Protein AF-A0A5C3NB41-F1 (afdb_monomer_lite)

Structure (mmCIF, N/CA/C/O backbone):
data_AF-A0A5C3NB41-F1
#
_entry.id   AF-A0A5C3NB41-F1
#
loop_
_atom_site.group_PDB
_atom_site.id
_atom_site.type_symbol
_atom_site.label_atom_id
_atom_site.label_alt_id
_atom_site.label_comp_id
_atom_site.label_asym_id
_atom_site.label_entity_id
_atom_site.label_seq_id
_atom_site.pdbx_PDB_ins_code
_atom_site.Cartn_x
_atom_site.Cartn_y
_atom_site.Cartn_z
_atom_site.occupancy
_atom_site.B_iso_or_equiv
_atom_site.auth_seq_id
_atom_site.auth_comp_id
_atom_site.auth_asym_id
_atom_site.auth_atom_id
_atom_site.pdbx_PDB_model_num
ATOM 1 N N . MET A 1 1 ? -0.444 21.142 30.765 1.00 51.03 1 MET A N 1
ATOM 2 C CA . MET A 1 1 ? -1.518 20.151 30.511 1.00 51.03 1 MET A CA 1
ATOM 3 C C . MET A 1 1 ? -2.792 20.768 29.891 1.00 51.03 1 MET A C 1
ATOM 5 O O . MET A 1 1 ? -3.887 20.434 30.310 1.00 51.03 1 MET A O 1
ATOM 9 N N . ARG A 1 2 ? -2.695 21.686 28.906 1.00 48.47 2 ARG A N 1
ATOM 10 C CA . ARG A 1 2 ? -3.861 22.301 28.211 1.00 48.47 2 ARG A CA 1
ATOM 11 C C . ARG A 1 2 ? -3.514 22.799 26.789 1.00 48.47 2 ARG A C 1
ATOM 13 O O . ARG A 1 2 ? -3.859 23.917 26.420 1.00 48.47 2 ARG A O 1
ATOM 20 N N . ARG A 1 3 ? -2.760 22.017 26.001 1.00 46.62 3 ARG A N 1
ATOM 21 C CA . ARG A 1 3 ? -2.400 22.380 24.606 1.00 46.62 3 ARG A CA 1
ATOM 22 C C . ARG A 1 3 ? -2.641 21.295 23.540 1.00 46.62 3 ARG A C 1
ATOM 24 O O . ARG A 1 3 ? -2.624 21.648 22.371 1.00 46.62 3 ARG A O 1
ATOM 31 N N . SER A 1 4 ? -2.980 20.052 23.901 1.00 40.50 4 SER A N 1
ATOM 32 C CA . SER A 1 4 ? -3.261 18.984 22.912 1.00 40.50 4 SER A CA 1
ATOM 33 C C . SER A 1 4 ? -4.705 18.919 22.404 1.00 40.50 4 SER A C 1
ATOM 35 O O . SER A 1 4 ? -4.961 18.324 21.368 1.00 40.50 4 SER A O 1
ATOM 37 N N . MET A 1 5 ? -5.665 19.566 23.069 1.00 45.56 5 MET A N 1
ATOM 38 C CA . MET A 1 5 ? -7.095 19.412 22.746 1.00 45.56 5 MET A CA 1
ATOM 39 C C . MET A 1 5 ? -7.604 20.361 21.642 1.00 45.56 5 MET A C 1
ATOM 41 O O . MET A 1 5 ? -8.808 20.500 21.455 1.00 45.56 5 MET A O 1
ATOM 45 N N . ARG A 1 6 ? -6.713 21.093 20.956 1.00 45.81 6 ARG A N 1
ATOM 46 C CA . ARG A 1 6 ? -7.093 22.175 20.024 1.00 45.81 6 ARG A CA 1
ATOM 47 C C . ARG A 1 6 ? -6.946 21.807 18.541 1.00 45.81 6 ARG A C 1
ATOM 49 O O . ARG A 1 6 ? -7.280 22.625 17.692 1.00 45.81 6 ARG A O 1
ATOM 56 N N . ILE A 1 7 ? -6.488 20.592 18.231 1.00 47.53 7 ILE A N 1
ATOM 57 C CA . ILE A 1 7 ? -6.273 20.139 16.845 1.00 47.53 7 ILE A CA 1
ATOM 58 C C . ILE A 1 7 ? -7.554 19.529 16.244 1.00 47.53 7 ILE A C 1
ATOM 60 O O . ILE A 1 7 ? -7.817 19.706 15.061 1.00 47.53 7 ILE A O 1
ATOM 64 N N . TYR A 1 8 ? -8.436 18.942 17.057 1.00 47.59 8 TYR A N 1
ATOM 65 C CA . TYR A 1 8 ? -9.657 18.297 16.551 1.00 47.59 8 TYR A CA 1
ATOM 66 C C . TYR A 1 8 ? -10.827 19.252 16.245 1.00 47.59 8 TYR A C 1
ATOM 68 O O . TYR A 1 8 ? -11.771 18.860 15.571 1.00 47.59 8 TYR A O 1
ATOM 76 N N . HIS A 1 9 ? -10.773 20.518 16.675 1.00 45.34 9 HIS A N 1
ATOM 77 C CA . HIS A 1 9 ? -11.896 21.460 16.520 1.00 45.34 9 HIS A CA 1
ATOM 78 C C . HIS A 1 9 ? -11.792 22.415 15.311 1.00 45.34 9 HIS A C 1
ATOM 80 O O . HIS A 1 9 ? -12.680 23.244 15.125 1.00 45.34 9 HIS A O 1
ATOM 86 N N . ARG A 1 10 ? -10.736 22.328 14.483 1.00 42.62 10 ARG A N 1
ATOM 87 C CA . ARG A 1 10 ? -10.478 23.263 13.360 1.00 42.62 10 ARG A CA 1
ATOM 88 C C . ARG A 1 10 ? -10.533 22.620 11.962 1.00 42.62 10 ARG A C 1
ATOM 90 O O . ARG A 1 10 ? -10.119 23.238 10.995 1.00 42.62 10 ARG A O 1
ATOM 97 N N . VAL A 1 11 ? -11.077 21.412 11.821 1.00 45.84 11 VAL A N 1
ATOM 98 C CA . VAL A 1 11 ? -11.254 20.772 10.494 1.00 45.84 11 VAL A CA 1
ATOM 99 C C . VAL A 1 11 ? -12.735 20.710 10.066 1.00 45.84 11 VAL A C 1
ATOM 101 O O . VAL A 1 11 ? -13.057 20.238 8.985 1.00 45.84 11 VAL A O 1
ATOM 104 N N . GLY A 1 12 ? -13.668 21.223 10.881 1.00 41.78 12 GLY A N 1
ATOM 105 C CA . GLY A 1 12 ? -15.096 20.904 10.734 1.00 41.78 12 GLY A CA 1
ATOM 106 C C . GLY A 1 12 ? -16.064 21.962 10.183 1.00 41.78 12 GLY A C 1
ATOM 107 O O . GLY A 1 12 ? -17.228 21.608 10.030 1.00 41.78 12 GLY A O 1
ATOM 108 N N . VAL A 1 13 ? -15.695 23.232 9.935 1.00 48.91 13 VAL A N 1
ATOM 109 C CA . VAL A 1 13 ? -16.731 24.294 9.753 1.00 48.91 13 VAL A CA 1
ATOM 110 C C . VAL A 1 13 ? -16.454 25.339 8.652 1.00 48.91 13 VAL A C 1
ATOM 112 O O . VAL A 1 13 ? -17.060 26.399 8.658 1.00 48.91 13 VAL A O 1
ATOM 115 N N . GLU A 1 14 ? -15.613 25.070 7.650 1.00 45.94 14 GLU A N 1
ATOM 116 C CA . GLU A 1 14 ? -15.418 26.014 6.522 1.00 45.94 14 GLU A CA 1
ATOM 117 C C . GLU A 1 14 ? -15.469 25.328 5.149 1.00 45.94 14 GLU A C 1
ATOM 119 O O . GLU A 1 14 ? -14.537 25.423 4.357 1.00 45.94 14 GLU A O 1
ATOM 124 N N . ASN A 1 15 ? -16.554 24.609 4.828 1.00 46.88 15 ASN A N 1
ATOM 125 C CA . ASN A 1 15 ? -16.753 24.187 3.431 1.00 46.88 15 ASN A CA 1
ATOM 126 C C . ASN A 1 15 ? -18.213 24.058 2.963 1.00 46.88 15 ASN A C 1
ATOM 128 O O . ASN A 1 15 ? -18.519 23.249 2.090 1.00 46.88 15 ASN A O 1
ATOM 132 N N . VAL A 1 16 ? -19.137 24.843 3.531 1.00 52.78 16 VAL A N 1
ATOM 133 C CA . VAL A 1 16 ? -20.568 24.788 3.152 1.00 52.78 16 VAL A CA 1
ATOM 134 C C . VAL A 1 16 ? -21.006 25.967 2.262 1.00 52.78 16 VAL A C 1
ATOM 136 O O . VAL A 1 16 ? -22.123 25.971 1.754 1.00 52.78 16 VAL A O 1
ATOM 139 N N . GLU A 1 17 ? -20.130 26.932 1.961 1.00 48.31 17 GLU A N 1
ATOM 140 C CA . GLU A 1 17 ? -20.516 28.133 1.190 1.00 48.31 17 GLU A CA 1
ATOM 141 C C . GLU A 1 17 ? -19.988 28.182 -0.259 1.00 48.31 17 GLU A C 1
ATOM 143 O O . GLU A 1 17 ? -20.432 29.013 -1.049 1.00 48.31 17 GLU A O 1
ATOM 148 N N . GLY A 1 18 ? -19.119 27.250 -0.672 1.00 43.03 18 GLY A N 1
ATOM 149 C CA . GLY A 1 18 ? -18.517 27.245 -2.018 1.00 43.03 18 GLY A CA 1
ATOM 150 C C . GLY A 1 18 ? -19.331 26.560 -3.128 1.00 43.03 18 GLY A C 1
ATOM 151 O O . GLY A 1 18 ? -19.053 26.753 -4.310 1.00 43.03 18 GLY A O 1
ATOM 152 N N . THR A 1 19 ? -20.351 25.765 -2.795 1.00 50.09 19 THR A N 1
ATOM 153 C CA . THR A 1 19 ? -21.036 24.874 -3.757 1.00 50.09 19 THR A CA 1
ATOM 154 C C . THR A 1 19 ? -22.337 25.427 -4.348 1.00 50.09 19 THR A C 1
ATOM 156 O O . THR A 1 19 ? -22.915 24.800 -5.230 1.00 50.09 19 THR A O 1
ATOM 159 N N . ARG A 1 20 ? -22.786 26.632 -3.963 1.00 47.53 20 ARG A N 1
ATOM 160 C CA . ARG A 1 20 ? -23.989 27.266 -4.556 1.00 47.53 20 ARG A CA 1
ATOM 161 C C . ARG A 1 20 ? -23.759 27.977 -5.891 1.00 47.53 20 ARG A C 1
ATOM 163 O O . ARG A 1 20 ? -24.725 28.458 -6.479 1.00 47.53 20 ARG A O 1
ATOM 170 N N . ARG A 1 21 ? -22.517 28.071 -6.375 1.00 44.28 21 ARG A N 1
ATOM 171 C CA . ARG A 1 21 ? -22.199 28.879 -7.565 1.00 44.28 21 ARG A CA 1
ATOM 172 C C . ARG A 1 21 ? -22.136 28.104 -8.885 1.00 44.28 21 ARG A C 1
ATOM 174 O O . ARG A 1 21 ? -22.135 28.738 -9.926 1.00 44.28 21 ARG A O 1
ATOM 181 N N . TRP A 1 22 ? -22.167 26.772 -8.850 1.00 44.50 22 TRP A N 1
ATOM 182 C CA . TRP A 1 22 ? -22.020 25.925 -10.046 1.00 44.50 22 TRP A CA 1
ATOM 183 C C . TRP A 1 22 ? -23.326 25.281 -10.539 1.00 44.50 22 TRP A C 1
ATOM 185 O O . TRP A 1 22 ? -23.318 24.565 -11.531 1.00 44.50 22 TRP A O 1
ATOM 195 N N . LEU A 1 23 ? -24.454 25.522 -9.859 1.00 46.25 23 LEU A N 1
ATOM 196 C CA . LEU A 1 23 ? -25.749 24.888 -10.157 1.00 46.25 23 LEU A CA 1
ATOM 197 C C . LEU A 1 23 ? -26.757 25.843 -10.827 1.00 46.25 23 LEU A C 1
ATOM 199 O O . LEU A 1 23 ? -27.963 25.637 -10.714 1.00 46.25 23 LEU A O 1
ATOM 203 N N . LYS A 1 24 ? -26.287 26.924 -11.464 1.00 50.00 24 LYS A N 1
ATOM 204 C CA . LYS A 1 24 ? -27.150 27.886 -12.177 1.00 50.00 24 LYS A CA 1
ATOM 205 C C . LYS A 1 24 ? -26.954 27.933 -13.694 1.00 50.00 24 LYS A C 1
ATOM 207 O O . LYS A 1 24 ? -27.798 28.524 -14.351 1.00 50.00 24 LYS A O 1
ATOM 212 N N . ASP A 1 25 ? -25.951 27.243 -14.234 1.00 46.84 25 ASP A N 1
ATOM 213 C CA . ASP A 1 25 ? -25.618 27.298 -15.668 1.00 46.84 25 ASP A CA 1
ATOM 214 C C . ASP A 1 25 ? -25.973 25.999 -16.419 1.00 46.84 25 ASP A C 1
ATOM 216 O O . ASP A 1 25 ? -25.350 25.650 -17.418 1.00 46.84 25 ASP A O 1
ATOM 220 N N . ALA A 1 26 ? -26.961 25.241 -15.933 1.00 47.41 26 ALA A N 1
ATOM 221 C CA . ALA A 1 26 ? -27.501 24.102 -16.673 1.00 47.41 26 ALA A CA 1
ATOM 222 C C . ALA A 1 26 ? -28.659 24.572 -17.565 1.00 47.41 26 ALA A C 1
ATOM 224 O O . ALA A 1 26 ? -29.798 24.689 -17.107 1.00 47.41 26 ALA A O 1
ATOM 225 N N . ASP A 1 27 ? -28.348 24.845 -18.832 1.00 52.38 27 ASP A N 1
ATOM 226 C CA . ASP A 1 27 ? -29.335 25.126 -19.874 1.00 52.38 27 ASP A CA 1
ATOM 227 C C . ASP A 1 27 ? -30.256 23.910 -20.131 1.00 52.38 27 ASP A C 1
ATOM 229 O O . ASP A 1 27 ? -29.802 22.759 -20.095 1.00 52.38 27 ASP A O 1
ATOM 233 N N . PRO A 1 28 ? -31.558 24.128 -20.401 1.00 55.00 28 PRO A N 1
ATOM 234 C CA . PRO A 1 28 ? -32.529 23.058 -20.585 1.00 55.00 28 PRO A CA 1
ATOM 235 C C . PRO A 1 28 ? -32.468 22.410 -21.978 1.00 55.00 28 PRO A C 1
ATOM 237 O O . PRO A 1 28 ? -32.338 23.053 -23.017 1.00 55.00 28 PRO A O 1
ATOM 240 N N . VAL A 1 29 ? -32.629 21.089 -21.958 1.00 50.31 29 VAL A N 1
ATOM 241 C CA . VAL A 1 29 ? -32.669 20.158 -23.089 1.00 50.31 29 VAL A CA 1
ATOM 242 C C . VAL A 1 29 ? -33.820 20.493 -24.050 1.00 50.31 29 VAL A C 1
ATOM 244 O O . VAL A 1 29 ? -34.988 20.368 -23.685 1.00 50.31 29 VAL A O 1
ATOM 247 N N . HIS A 1 30 ? -33.502 20.832 -25.304 1.00 43.78 30 HIS A N 1
ATOM 248 C CA . HIS A 1 30 ? -34.471 20.817 -26.402 1.00 43.78 30 HIS A CA 1
ATOM 249 C C . HIS A 1 30 ? -34.557 19.419 -27.022 1.00 43.78 30 HIS A C 1
ATOM 251 O O . HIS A 1 30 ? -33.612 18.900 -27.613 1.00 43.78 30 HIS A O 1
ATOM 257 N N . SER A 1 31 ? -35.737 18.825 -26.881 1.00 52.06 31 SER A N 1
ATOM 258 C CA . SER A 1 31 ? -36.197 17.614 -27.547 1.00 52.06 31 SER A CA 1
ATOM 259 C C . SER A 1 31 ? -36.366 17.841 -29.052 1.00 52.06 31 SER A C 1
ATOM 261 O O . SER A 1 31 ? -37.261 18.586 -29.453 1.00 52.06 31 SER A O 1
ATOM 263 N N . HIS A 1 32 ? -35.594 17.147 -29.890 1.00 49.53 32 HIS A N 1
ATOM 264 C CA . HIS A 1 32 ? -35.933 16.986 -31.304 1.00 49.53 32 HIS A CA 1
ATOM 265 C C . HIS A 1 32 ? -35.894 15.514 -31.727 1.00 49.53 32 HIS A C 1
ATOM 267 O O . HIS A 1 32 ? -34.872 14.836 -31.686 1.00 49.53 32 HIS A O 1
ATOM 273 N N . ALA A 1 33 ? -37.106 15.076 -32.067 1.00 40.25 33 ALA A N 1
ATOM 274 C CA . ALA A 1 33 ? -37.564 13.909 -32.799 1.00 40.25 33 ALA A CA 1
ATOM 275 C C . ALA A 1 33 ? -36.527 13.083 -33.579 1.00 40.25 33 ALA A C 1
ATOM 277 O O . ALA A 1 33 ? -35.766 13.579 -34.408 1.00 40.25 33 ALA A O 1
ATOM 278 N N . ALA A 1 34 ? -36.647 11.769 -33.391 1.00 43.50 34 ALA A N 1
ATOM 279 C CA . ALA A 1 34 ? -36.129 10.738 -34.269 1.00 43.50 34 ALA A CA 1
ATOM 280 C C . ALA A 1 34 ? -36.578 10.961 -35.723 1.00 43.50 34 ALA A C 1
ATOM 282 O O . ALA A 1 34 ? -37.767 11.090 -36.004 1.00 43.50 34 ALA A O 1
ATOM 283 N N . THR A 1 35 ? -35.628 10.938 -36.655 1.00 48.41 35 THR A N 1
ATOM 284 C CA . THR A 1 35 ? -35.898 10.652 -38.066 1.00 48.41 35 THR A CA 1
ATOM 285 C C . THR A 1 35 ? -34.896 9.600 -38.517 1.00 48.41 35 THR A C 1
ATOM 287 O O . THR A 1 35 ? -33.693 9.838 -38.585 1.00 48.41 35 THR A O 1
ATOM 290 N N . SER A 1 36 ? -35.410 8.400 -38.762 1.00 48.78 36 SER A N 1
ATOM 291 C CA . SER A 1 36 ? -34.702 7.279 -39.363 1.00 48.78 36 SER A CA 1
ATOM 292 C C . SER A 1 36 ? -34.384 7.595 -40.824 1.00 48.78 36 SER A C 1
ATOM 294 O O . SER A 1 36 ? -35.298 7.693 -41.641 1.00 48.78 36 SER A O 1
ATOM 296 N N . VAL A 1 37 ? -33.101 7.711 -41.162 1.00 48.09 37 VAL A N 1
ATOM 297 C CA . VAL A 1 37 ? -32.635 7.735 -42.552 1.00 48.09 37 VAL A CA 1
ATOM 298 C C . VAL A 1 37 ? -31.617 6.617 -42.729 1.00 48.09 37 VAL A C 1
ATOM 300 O O . VAL A 1 37 ? -30.473 6.701 -42.294 1.00 48.09 37 VAL A O 1
ATOM 303 N N . THR A 1 38 ? -32.071 5.538 -43.353 1.00 52.16 38 THR A N 1
ATOM 304 C CA . THR A 1 38 ? -31.236 4.508 -43.973 1.00 52.16 38 THR A CA 1
ATOM 305 C C . THR A 1 38 ? -30.621 5.044 -45.265 1.00 52.16 38 THR A C 1
ATOM 307 O O . THR A 1 38 ? -31.369 5.584 -46.082 1.00 52.16 38 THR A O 1
ATOM 310 N N . PRO A 1 39 ? -29.337 4.778 -45.549 1.00 49.66 39 PRO A N 1
ATOM 311 C CA . PRO A 1 39 ? -28.859 4.738 -46.919 1.00 49.66 39 PRO A CA 1
ATOM 312 C C . PRO A 1 39 ? -28.505 3.300 -47.322 1.00 49.66 39 PRO A C 1
ATOM 314 O O . PRO A 1 39 ? -27.605 2.670 -46.769 1.00 49.66 39 PRO A O 1
ATOM 317 N N . GLN A 1 40 ? -29.232 2.800 -48.321 1.00 49.28 40 GLN A N 1
ATOM 318 C CA . GLN A 1 40 ? -28.794 1.732 -49.217 1.00 49.28 40 GLN A CA 1
ATOM 319 C C . GLN A 1 40 ? -27.893 2.346 -50.292 1.00 49.28 40 GLN A C 1
ATOM 321 O O . GLN A 1 40 ? -28.337 3.282 -50.939 1.00 49.28 40 GLN A O 1
ATOM 326 N N . PHE A 1 41 ? -26.701 1.794 -50.523 1.00 40.47 41 PHE A N 1
ATOM 327 C CA . PHE A 1 41 ? -25.954 1.831 -51.797 1.00 40.47 41 PHE A CA 1
ATOM 328 C C . PHE A 1 41 ? -24.923 0.686 -51.704 1.00 40.47 41 PHE A C 1
ATOM 330 O O . PHE A 1 41 ? -24.037 0.724 -50.859 1.00 40.47 41 PHE A O 1
ATOM 337 N N . ALA A 1 42 ? -25.129 -0.495 -52.290 1.00 41.28 42 ALA A N 1
ATOM 338 C CA . ALA A 1 42 ? -25.116 -0.835 -53.715 1.00 41.28 42 ALA A CA 1
ATOM 339 C C . ALA A 1 42 ? -23.791 -0.482 -54.420 1.00 41.28 42 ALA A C 1
ATOM 341 O O . ALA A 1 42 ? -23.592 0.646 -54.846 1.00 41.28 42 ALA A O 1
ATOM 342 N N . GLY A 1 43 ? -22.940 -1.506 -54.567 1.00 41.38 43 GLY A N 1
ATOM 343 C CA . GLY A 1 43 ? -22.149 -1.792 -55.769 1.00 41.38 43 GLY A CA 1
ATOM 344 C C . GLY A 1 43 ? -21.011 -0.842 -56.151 1.00 41.38 43 GLY A C 1
ATOM 345 O O . GLY A 1 43 ? -21.236 0.252 -56.644 1.00 41.38 43 GLY A O 1
ATOM 346 N N . THR A 1 44 ? -19.777 -1.342 -56.124 1.00 51.31 44 THR A N 1
ATOM 347 C CA . THR A 1 44 ? -19.036 -1.826 -57.313 1.00 51.31 44 THR A CA 1
ATOM 348 C C . THR A 1 44 ? -17.544 -1.881 -56.988 1.00 51.31 44 THR A C 1
ATOM 350 O O . THR A 1 44 ? -16.966 -0.961 -56.416 1.00 51.31 44 THR A O 1
ATOM 353 N N . GLY A 1 45 ? -16.922 -3.017 -57.306 1.00 49.66 45 GLY A N 1
ATOM 354 C CA . GLY A 1 45 ? -15.486 -3.198 -57.175 1.00 49.66 45 GLY A CA 1
ATOM 355 C C . GLY A 1 45 ? -14.734 -2.355 -58.197 1.00 49.66 45 GLY A C 1
ATOM 356 O O . GLY A 1 45 ? -15.041 -2.388 -59.387 1.00 49.66 45 GLY A O 1
ATOM 357 N N . HIS A 1 46 ? -13.701 -1.661 -57.738 1.00 50.31 46 HIS A N 1
ATOM 358 C CA . HIS A 1 46 ? -12.619 -1.224 -58.602 1.00 50.31 46 HIS A CA 1
ATOM 359 C C . HIS A 1 46 ? -11.314 -1.245 -57.806 1.00 50.31 46 HIS A C 1
ATOM 361 O O . HIS A 1 46 ? -11.107 -0.467 -56.877 1.00 50.31 46 HIS A O 1
ATOM 367 N N . LEU A 1 47 ? -10.474 -2.222 -58.139 1.00 55.25 47 LEU A N 1
ATOM 368 C CA . LEU A 1 47 ? -9.131 -2.410 -57.610 1.00 55.25 47 LEU A CA 1
ATOM 369 C C . LEU A 1 47 ? -8.209 -1.363 -58.268 1.00 55.25 47 LEU A C 1
ATOM 371 O O . LEU A 1 47 ? -8.167 -1.324 -59.499 1.00 55.25 47 LEU A O 1
ATOM 375 N N . PRO A 1 48 ? -7.462 -0.529 -57.527 1.00 61.34 48 PRO A N 1
ATOM 376 C CA . PRO A 1 48 ? -6.476 0.346 -58.149 1.00 61.34 48 PRO A CA 1
ATOM 377 C C . PRO A 1 48 ? -5.233 -0.451 -58.609 1.00 61.34 48 PRO A C 1
ATOM 379 O O . PRO A 1 48 ? -4.786 -1.357 -57.899 1.00 61.34 48 PRO A O 1
ATOM 382 N N . PRO A 1 49 ? -4.665 -0.136 -59.790 1.00 57.75 49 PRO A N 1
ATOM 383 C CA . PRO A 1 49 ? -3.553 -0.873 -60.385 1.00 57.75 49 PRO A CA 1
ATOM 384 C C . PRO A 1 49 ? -2.199 -0.612 -59.706 1.00 57.75 49 PRO A C 1
ATOM 386 O O . PRO A 1 49 ? -1.902 0.479 -59.220 1.00 57.75 49 PRO A O 1
ATOM 389 N N . ALA A 1 50 ? -1.354 -1.644 -59.742 1.00 48.47 50 ALA A N 1
ATOM 390 C CA . ALA A 1 50 ? 0.021 -1.648 -59.266 1.00 48.47 50 ALA A CA 1
ATOM 391 C C . ALA A 1 50 ? 0.913 -0.673 -60.057 1.00 48.47 50 ALA A C 1
ATOM 393 O O . ALA A 1 50 ? 1.068 -0.791 -61.274 1.00 48.47 50 ALA A O 1
ATOM 394 N N . MET A 1 51 ? 1.559 0.261 -59.354 1.00 40.44 51 MET A N 1
ATOM 395 C CA . MET A 1 51 ? 2.568 1.147 -59.933 1.00 40.44 51 MET A CA 1
ATOM 396 C C . MET A 1 51 ? 3.942 0.457 -59.981 1.00 40.44 51 MET A C 1
ATOM 398 O O . MET A 1 51 ? 4.638 0.326 -58.981 1.00 40.44 51 MET A O 1
ATOM 402 N N . SER A 1 52 ? 4.285 -0.008 -61.184 1.00 44.75 52 SER A N 1
ATOM 403 C CA . SER A 1 52 ? 5.568 0.157 -61.888 1.00 44.75 52 SER A CA 1
ATOM 404 C C . SER A 1 52 ? 6.851 0.353 -61.054 1.00 44.75 52 SER A C 1
ATOM 406 O O . SER A 1 52 ? 7.182 1.461 -60.630 1.00 44.75 52 SER A O 1
ATOM 408 N N . LEU A 1 53 ? 7.662 -0.710 -60.993 1.00 46.91 53 LEU A N 1
ATOM 409 C CA . LEU A 1 53 ? 9.094 -0.683 -60.676 1.00 46.91 53 LEU A CA 1
ATOM 410 C C . LEU A 1 53 ? 9.879 0.152 -61.703 1.00 46.91 53 LEU A C 1
ATOM 412 O O . LEU A 1 53 ? 10.018 -0.238 -62.864 1.00 46.91 53 LEU A O 1
ATOM 416 N N . GLY A 1 54 ? 10.457 1.266 -61.251 1.00 38.75 54 GLY A N 1
ATOM 417 C CA . GLY A 1 54 ? 11.469 2.010 -61.996 1.00 38.75 54 GLY A CA 1
ATOM 418 C C . GLY A 1 54 ? 12.779 1.224 -62.069 1.00 38.75 54 GLY A C 1
ATOM 419 O O . GLY A 1 54 ? 13.478 1.065 -61.070 1.00 38.75 54 GLY A O 1
ATOM 420 N N . ARG A 1 55 ? 13.111 0.728 -63.266 1.00 46.12 55 ARG A N 1
ATOM 421 C CA . ARG A 1 55 ? 14.428 0.178 -63.605 1.00 46.12 55 ARG A CA 1
ATOM 422 C C . ARG A 1 55 ? 15.407 1.340 -63.761 1.00 46.12 55 ARG A C 1
ATOM 424 O O . ARG A 1 55 ? 15.404 2.015 -64.784 1.00 46.12 55 ARG A O 1
ATOM 431 N N . GLY A 1 56 ? 16.231 1.571 -62.745 1.00 38.84 56 GLY A N 1
ATOM 432 C CA . GLY A 1 56 ? 17.416 2.416 -62.865 1.00 38.84 56 GLY A CA 1
ATOM 433 C C . GLY A 1 56 ? 18.506 1.659 -63.617 1.00 38.84 56 GLY A C 1
ATOM 434 O O . GLY A 1 56 ? 19.009 0.646 -63.137 1.00 38.84 56 GLY A O 1
ATOM 435 N N . THR A 1 57 ? 18.833 2.129 -64.814 1.00 47.06 57 THR A N 1
ATOM 436 C CA . THR A 1 57 ? 19.960 1.680 -65.633 1.00 47.06 57 THR A CA 1
ATOM 437 C C . THR A 1 57 ? 21.281 2.009 -64.942 1.00 47.06 57 THR A C 1
ATOM 439 O O . THR A 1 57 ? 21.516 3.149 -64.549 1.00 47.06 57 THR A O 1
ATOM 442 N N . PHE A 1 58 ? 22.138 1.001 -64.791 1.00 35.22 58 PHE A N 1
ATOM 443 C CA . PHE A 1 58 ? 23.480 1.133 -64.233 1.00 35.22 58 PHE A CA 1
ATOM 444 C C . PHE A 1 58 ? 24.423 1.597 -65.350 1.00 35.22 58 PHE A C 1
ATOM 446 O O . PHE A 1 58 ? 24.750 0.828 -66.253 1.00 35.22 58 PHE A O 1
ATOM 453 N N . GLU A 1 59 ? 24.808 2.870 -65.327 1.00 37.56 59 GLU A N 1
ATOM 454 C CA . GLU A 1 59 ? 25.775 3.422 -66.271 1.00 37.56 59 GLU A CA 1
ATOM 455 C C . GLU A 1 59 ? 27.196 3.118 -65.776 1.00 37.56 59 GLU A C 1
ATOM 457 O O . GLU A 1 59 ? 27.613 3.513 -64.686 1.00 37.56 59 GLU A O 1
ATOM 462 N N . VAL A 1 60 ? 27.930 2.348 -66.577 1.00 40.72 60 VAL A N 1
ATOM 463 C CA . VAL A 1 60 ? 29.323 1.971 -66.338 1.00 40.72 60 VAL A CA 1
ATOM 464 C C . VAL A 1 60 ? 30.201 3.165 -66.700 1.00 40.72 60 VAL A C 1
ATOM 466 O O . VAL A 1 60 ? 30.519 3.375 -67.870 1.00 40.72 60 VAL A O 1
ATOM 469 N N . PHE A 1 61 ? 30.605 3.954 -65.700 1.00 34.59 61 PHE A N 1
ATOM 470 C CA . PHE A 1 61 ? 31.576 5.025 -65.909 1.00 34.59 61 PHE A CA 1
ATOM 471 C C . PHE A 1 61 ? 33.008 4.507 -65.746 1.00 34.59 61 PHE A C 1
ATOM 473 O O . PHE A 1 61 ? 33.424 3.970 -64.718 1.00 34.59 61 PHE A O 1
ATOM 480 N N . ARG A 1 62 ? 33.730 4.660 -66.849 1.00 39.66 62 ARG A N 1
ATOM 481 C CA . ARG A 1 62 ? 35.085 4.225 -67.162 1.00 39.66 62 ARG A CA 1
ATOM 482 C C . ARG A 1 62 ? 36.121 4.795 -66.184 1.00 39.66 62 ARG A C 1
ATOM 484 O O . ARG A 1 62 ? 36.122 5.984 -65.879 1.00 39.66 62 ARG A O 1
ATOM 491 N N . MET A 1 63 ? 37.029 3.921 -65.746 1.00 38.94 63 MET A N 1
ATOM 492 C CA . MET A 1 63 ? 38.214 4.244 -64.950 1.00 38.94 63 MET A CA 1
ATOM 493 C C . MET A 1 63 ? 39.081 5.302 -65.642 1.00 38.94 63 MET A C 1
ATOM 495 O O . MET A 1 63 ? 39.572 5.077 -66.748 1.00 38.94 63 MET A O 1
ATOM 499 N N . SER A 1 64 ? 39.342 6.394 -64.924 1.00 38.66 64 SER A N 1
ATOM 500 C CA . SER A 1 64 ? 40.448 7.313 -65.188 1.00 38.66 64 SER A CA 1
ATOM 501 C C . SER A 1 64 ? 41.305 7.381 -63.931 1.00 38.66 64 SER A C 1
ATOM 503 O O . SER A 1 64 ? 40.923 7.947 -62.909 1.00 38.66 64 SER A O 1
ATOM 505 N N . SER A 1 65 ? 42.459 6.733 -64.008 1.00 47.34 65 SER A N 1
ATOM 506 C CA . SER A 1 65 ? 43.528 6.740 -63.019 1.00 47.34 65 SER A CA 1
ATOM 507 C C . SER A 1 65 ? 44.079 8.152 -62.819 1.00 47.34 65 SER A C 1
ATOM 509 O O . SER A 1 65 ? 44.728 8.690 -63.716 1.00 47.34 65 SER A O 1
ATOM 511 N N . VAL A 1 66 ? 43.894 8.721 -61.627 1.00 49.00 66 VAL A N 1
ATOM 512 C CA . VAL A 1 66 ? 44.669 9.880 -61.167 1.00 49.00 66 VAL A CA 1
ATOM 513 C C . VAL A 1 66 ? 45.208 9.589 -59.770 1.00 49.00 66 VAL A C 1
ATOM 515 O O . VAL A 1 66 ? 44.513 9.679 -58.765 1.00 49.00 66 VAL A O 1
ATOM 518 N N . LEU A 1 67 ? 46.466 9.156 -59.783 1.00 50.62 67 LEU A N 1
ATOM 519 C CA . LEU A 1 67 ? 47.537 9.428 -58.827 1.00 50.62 67 LEU A CA 1
ATOM 520 C C . LEU A 1 67 ? 47.127 9.801 -57.390 1.00 50.62 67 LEU A C 1
ATOM 522 O O . LEU A 1 67 ? 46.746 10.930 -57.084 1.00 50.62 67 LEU A O 1
ATOM 526 N N . SER A 1 68 ? 47.351 8.821 -56.510 1.00 49.84 68 SER A N 1
ATOM 527 C CA . SER A 1 68 ? 47.835 8.937 -55.132 1.00 49.84 68 SER A CA 1
ATOM 528 C C . SER A 1 68 ? 48.056 10.354 -54.602 1.00 49.84 68 SER A C 1
ATOM 530 O O . SER A 1 68 ? 49.050 11.013 -54.908 1.00 49.84 68 SER A O 1
ATOM 532 N N . ARG A 1 69 ? 47.206 10.746 -53.651 1.00 49.09 69 ARG A N 1
ATOM 533 C CA . ARG A 1 69 ? 47.561 11.700 -52.596 1.00 49.09 69 ARG A CA 1
ATOM 534 C C . ARG A 1 69 ? 47.425 10.964 -51.263 1.00 49.09 69 ARG A C 1
ATOM 536 O O . ARG A 1 69 ? 46.345 10.438 -50.996 1.00 49.09 69 ARG A O 1
ATOM 543 N N . PRO A 1 70 ? 48.469 10.890 -50.421 1.00 47.19 70 PRO A N 1
ATOM 544 C CA . PRO A 1 70 ? 48.322 10.320 -49.093 1.00 47.19 70 PRO A CA 1
ATOM 545 C C . PRO A 1 70 ? 47.416 11.236 -48.266 1.00 47.19 70 PRO A C 1
ATOM 547 O O . PRO A 1 70 ? 47.796 12.342 -47.875 1.00 47.19 70 PRO A O 1
ATOM 550 N N . CYS A 1 71 ? 46.195 10.772 -48.010 1.00 40.56 71 CYS A N 1
ATOM 551 C CA . CYS A 1 71 ? 45.327 11.331 -46.989 1.00 40.56 71 CYS A CA 1
ATOM 552 C C . CYS A 1 71 ? 46.074 11.211 -45.660 1.00 40.56 71 CYS A C 1
ATOM 554 O O . CYS A 1 71 ? 46.317 10.105 -45.177 1.00 40.56 71 CYS A O 1
ATOM 556 N N . LYS A 1 72 ? 46.483 12.342 -45.080 1.00 51.47 72 LYS A N 1
ATOM 557 C CA . LYS A 1 72 ? 47.019 12.368 -43.719 1.00 51.47 72 LYS A CA 1
ATOM 558 C C . LYS A 1 72 ? 45.991 11.691 -42.812 1.00 51.47 72 LYS A C 1
ATOM 560 O O . LYS A 1 72 ? 44.861 12.170 -42.719 1.00 51.47 72 LYS A O 1
ATOM 565 N N . LEU A 1 73 ? 46.380 10.585 -42.173 1.00 48.50 73 LEU A N 1
ATOM 566 C CA . LEU A 1 73 ? 45.623 9.971 -41.088 1.00 48.50 73 LEU A CA 1
ATOM 567 C C . LEU A 1 73 ? 45.456 11.030 -39.993 1.00 48.50 73 LEU A C 1
ATOM 569 O O . LEU A 1 73 ? 46.340 11.249 -39.163 1.00 48.50 73 LEU A O 1
ATOM 573 N N . GLY A 1 74 ? 44.314 11.712 -40.003 1.00 44.50 74 GLY A N 1
ATOM 574 C CA . GLY A 1 74 ? 43.805 12.345 -38.804 1.00 44.50 74 GLY A CA 1
ATOM 575 C C . GLY A 1 74 ? 43.666 11.245 -37.762 1.00 44.50 74 GLY A C 1
ATOM 576 O O . GLY A 1 74 ? 43.122 10.180 -38.054 1.00 44.50 74 GLY A O 1
ATOM 577 N N . LYS A 1 75 ? 44.206 11.473 -36.564 1.00 47.50 75 LYS A N 1
ATOM 578 C CA . LYS A 1 75 ? 43.995 10.587 -35.422 1.00 47.50 75 LYS A CA 1
ATOM 579 C C . LYS A 1 75 ? 42.487 10.510 -35.195 1.00 47.50 75 LYS A C 1
ATOM 581 O O . LYS A 1 75 ? 41.906 11.411 -34.593 1.00 47.50 75 LYS A O 1
ATOM 586 N N . VAL A 1 76 ? 41.845 9.461 -35.703 1.00 49.50 76 VAL A N 1
ATOM 587 C CA . VAL A 1 76 ? 40.502 9.089 -35.278 1.00 49.50 76 VAL A CA 1
ATOM 588 C C . VAL A 1 76 ? 40.691 8.658 -33.836 1.00 49.50 76 VAL A C 1
ATOM 590 O O . VAL A 1 76 ? 41.120 7.541 -33.561 1.00 49.50 76 VAL A O 1
ATOM 593 N N . SER A 1 77 ? 40.484 9.605 -32.918 1.00 50.12 77 SER A N 1
ATOM 594 C CA . SER A 1 77 ? 40.326 9.309 -31.503 1.00 50.12 77 SER A CA 1
ATOM 595 C C . SER A 1 77 ? 39.334 8.162 -31.435 1.00 50.12 77 SER A C 1
ATOM 597 O O . SER A 1 77 ? 38.195 8.307 -31.889 1.00 50.12 77 SER A O 1
ATOM 599 N N . ALA A 1 78 ? 39.812 6.999 -30.991 1.00 52.62 78 ALA A N 1
ATOM 600 C CA . ALA A 1 78 ? 38.983 5.839 -30.763 1.00 52.62 78 ALA A CA 1
ATOM 601 C C . ALA A 1 78 ? 37.856 6.317 -29.855 1.00 52.62 78 ALA A C 1
ATOM 603 O O . ALA A 1 78 ? 38.069 6.586 -28.674 1.00 52.62 78 ALA A O 1
ATOM 604 N N . ARG A 1 79 ? 36.670 6.530 -30.435 1.00 48.47 79 ARG A N 1
ATOM 605 C CA . ARG A 1 79 ? 35.496 6.919 -29.674 1.00 48.47 79 ARG A CA 1
ATOM 606 C C . ARG A 1 79 ? 35.243 5.726 -28.781 1.00 48.47 79 ARG A C 1
ATOM 608 O O . ARG A 1 79 ? 34.764 4.703 -29.265 1.00 48.47 79 ARG A O 1
ATOM 615 N N . GLN A 1 80 ? 35.688 5.852 -27.531 1.00 59.88 80 GLN A N 1
ATOM 616 C CA . GLN A 1 80 ? 35.555 4.865 -26.480 1.00 59.88 80 GLN A CA 1
ATOM 617 C C . GLN A 1 80 ? 34.150 4.297 -26.626 1.00 59.88 80 GLN A C 1
ATOM 619 O O . GLN A 1 80 ? 33.167 5.005 -26.381 1.00 59.88 80 GLN A O 1
ATOM 624 N N . ARG A 1 81 ? 34.038 3.054 -27.107 1.00 48.72 81 ARG A N 1
ATOM 625 C CA . ARG A 1 81 ? 32.802 2.304 -26.949 1.00 48.72 81 ARG A CA 1
ATOM 626 C C . ARG A 1 81 ? 32.649 2.245 -25.443 1.00 48.72 81 ARG A C 1
ATOM 628 O O . ARG A 1 81 ? 33.341 1.475 -24.787 1.00 48.72 81 ARG A O 1
ATOM 635 N N . ARG A 1 82 ? 31.842 3.149 -24.880 1.00 51.91 82 ARG A N 1
ATOM 636 C CA . ARG A 1 82 ? 31.352 2.997 -23.522 1.00 51.91 82 ARG A CA 1
ATOM 637 C C . ARG A 1 82 ? 30.656 1.657 -23.567 1.00 51.91 82 ARG A C 1
ATOM 639 O O . ARG A 1 82 ? 29.601 1.530 -24.184 1.00 51.91 82 ARG A O 1
ATOM 646 N N . SER A 1 83 ? 31.327 0.648 -23.033 1.00 49.50 83 SER A N 1
ATOM 647 C CA . SER A 1 83 ? 30.739 -0.639 -22.760 1.00 49.50 83 SER A CA 1
ATOM 648 C C . SER A 1 83 ? 29.520 -0.316 -21.917 1.00 49.50 83 SER A C 1
ATOM 650 O O . SER A 1 83 ? 29.647 0.018 -20.740 1.00 49.50 83 SER A O 1
ATOM 652 N N . PHE A 1 84 ? 28.337 -0.331 -22.526 1.00 53.94 84 PHE A N 1
ATOM 653 C CA . PHE A 1 84 ? 27.109 -0.475 -21.776 1.00 53.94 84 PHE A CA 1
ATOM 654 C C . PHE A 1 84 ? 27.177 -1.896 -21.235 1.00 53.94 84 PHE A C 1
ATOM 656 O O . PHE A 1 84 ? 26.628 -2.831 -21.809 1.00 53.94 84 PHE A O 1
ATOM 663 N N . ALA A 1 85 ? 27.954 -2.077 -20.168 1.00 57.41 85 ALA A N 1
ATOM 664 C CA . ALA A 1 85 ? 27.788 -3.204 -19.291 1.00 57.41 85 ALA A CA 1
ATOM 665 C C . ALA A 1 85 ? 26.373 -3.024 -18.761 1.00 57.41 85 ALA A C 1
ATOM 667 O O . ALA A 1 85 ? 26.158 -2.261 -17.820 1.00 57.41 85 ALA A O 1
ATOM 668 N N . LEU A 1 86 ? 25.401 -3.644 -19.437 1.00 55.41 86 LEU A N 1
ATOM 669 C CA . LEU A 1 86 ? 24.091 -3.899 -18.875 1.00 55.41 86 LEU A CA 1
ATOM 670 C C . LEU A 1 86 ? 24.397 -4.612 -17.566 1.00 55.41 86 LEU A C 1
ATOM 672 O O . LEU A 1 86 ? 24.696 -5.804 -17.563 1.00 55.41 86 LEU A O 1
ATOM 676 N N . HIS A 1 87 ? 24.428 -3.856 -16.471 1.00 55.03 87 HIS A N 1
ATOM 677 C CA . HIS A 1 87 ? 24.478 -4.399 -15.131 1.00 55.03 87 HIS A CA 1
ATOM 678 C C . HIS A 1 87 ? 23.120 -5.068 -14.942 1.00 55.03 87 HIS A C 1
ATOM 680 O O . HIS A 1 87 ? 22.211 -4.520 -14.327 1.00 55.03 87 HIS A O 1
ATOM 686 N N . ARG A 1 88 ? 22.961 -6.248 -15.549 1.00 58.88 88 ARG A N 1
ATOM 687 C CA . ARG A 1 88 ? 21.951 -7.227 -15.192 1.00 58.88 88 ARG A CA 1
ATOM 688 C C . ARG A 1 88 ? 22.386 -7.735 -13.830 1.00 58.88 88 ARG A C 1
ATOM 690 O O . ARG A 1 88 ? 22.999 -8.791 -13.734 1.00 58.88 88 ARG A O 1
ATOM 697 N N . ARG A 1 89 ? 22.171 -6.921 -12.793 1.00 59.59 89 ARG A N 1
ATOM 698 C CA . ARG A 1 89 ? 22.249 -7.403 -11.422 1.00 59.59 89 ARG A CA 1
ATOM 699 C C . ARG A 1 89 ? 21.195 -8.506 -11.350 1.00 59.59 89 ARG A C 1
ATOM 701 O O . ARG A 1 89 ? 20.028 -8.210 -11.623 1.00 59.59 89 ARG A O 1
ATOM 708 N N . PRO A 1 90 ? 21.586 -9.765 -11.105 1.00 60.28 90 PRO A N 1
ATOM 709 C CA . PRO A 1 90 ? 20.613 -10.816 -10.879 1.00 60.28 90 PRO A CA 1
ATOM 710 C C . PRO A 1 90 ? 19.666 -10.350 -9.765 1.00 60.28 90 PRO A C 1
ATOM 712 O O . PRO A 1 90 ? 20.137 -9.694 -8.830 1.00 60.28 90 PRO A O 1
ATOM 715 N N . PRO A 1 91 ? 18.352 -10.602 -9.871 1.00 64.00 91 PRO A N 1
ATOM 716 C CA . PRO A 1 91 ? 17.428 -10.239 -8.808 1.00 64.00 91 PRO A CA 1
ATOM 717 C C . PRO A 1 91 ? 17.913 -10.873 -7.501 1.00 64.00 91 PRO A C 1
ATOM 719 O O . PRO A 1 91 ? 18.131 -12.083 -7.448 1.00 64.00 91 PRO A O 1
ATOM 722 N N . GLU A 1 92 ? 18.127 -10.044 -6.477 1.00 67.31 92 GLU A N 1
ATOM 723 C CA . GLU A 1 92 ? 18.573 -10.505 -5.160 1.00 67.31 92 GLU A CA 1
ATOM 724 C C . GLU A 1 92 ? 17.597 -11.571 -4.627 1.00 67.31 92 GLU A C 1
ATOM 726 O O . GLU A 1 92 ? 16.373 -11.396 -4.756 1.00 67.31 92 GLU A O 1
ATOM 731 N N . PRO A 1 93 ? 18.106 -12.674 -4.047 1.00 68.50 93 PRO A N 1
ATOM 732 C CA . PRO A 1 93 ? 17.258 -13.704 -3.472 1.00 68.50 93 PRO A CA 1
ATOM 733 C C . PRO A 1 93 ? 16.441 -13.105 -2.324 1.00 68.50 93 PRO A C 1
ATOM 735 O O . PRO A 1 93 ? 16.962 -12.429 -1.438 1.00 68.50 93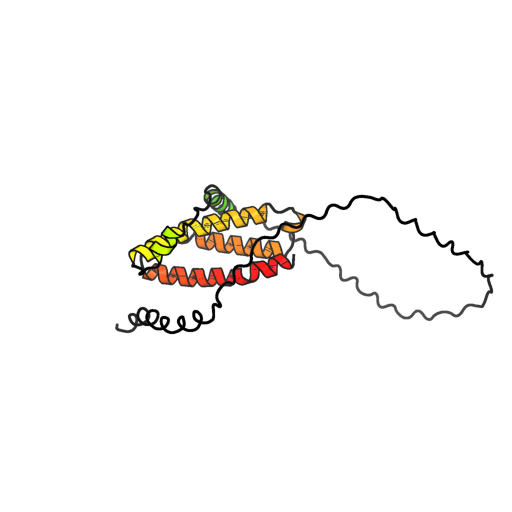 PRO A O 1
ATOM 738 N N . VAL A 1 94 ? 15.128 -13.331 -2.358 1.00 73.44 94 VAL A N 1
ATOM 739 C CA . VAL A 1 94 ? 14.215 -12.853 -1.315 1.00 73.44 94 VAL A CA 1
ATOM 740 C C . VAL A 1 94 ? 14.498 -13.576 0.008 1.00 73.44 94 VAL A C 1
ATOM 742 O O . VAL A 1 94 ? 14.669 -14.795 -0.003 1.00 73.44 94 VAL A O 1
ATOM 745 N N . PRO A 1 95 ? 14.531 -12.866 1.152 1.00 77.31 95 PRO A N 1
ATOM 746 C CA . PRO A 1 95 ? 14.687 -13.507 2.453 1.00 77.31 95 PRO A CA 1
ATOM 747 C C . PRO A 1 95 ? 13.501 -14.446 2.726 1.00 77.31 95 PRO A C 1
ATOM 749 O O . PRO A 1 95 ? 12.351 -14.079 2.480 1.00 77.31 95 PRO A O 1
ATOM 752 N N . SER A 1 96 ? 13.771 -15.640 3.259 1.00 76.50 96 SER A N 1
ATOM 753 C CA . SER A 1 96 ? 12.771 -16.706 3.455 1.00 76.50 96 SER A CA 1
ATOM 754 C C . SER A 1 96 ? 11.586 -16.289 4.336 1.00 76.50 96 SER A C 1
ATOM 756 O O . SER A 1 96 ? 10.442 -16.589 4.021 1.00 76.50 96 SER A O 1
ATOM 758 N N . GLY A 1 97 ? 11.809 -15.498 5.390 1.00 86.06 97 GLY A N 1
ATOM 759 C CA . GLY A 1 97 ? 10.703 -15.023 6.236 1.00 86.06 97 GLY A CA 1
ATOM 760 C C . GLY A 1 97 ? 9.691 -14.131 5.496 1.00 86.06 97 GLY A C 1
ATOM 761 O O . GLY A 1 97 ? 8.510 -14.106 5.834 1.00 86.06 97 GLY A O 1
ATOM 762 N N . LEU A 1 98 ? 10.126 -13.416 4.452 1.00 90.75 98 LEU A N 1
ATOM 763 C CA . LEU A 1 98 ? 9.246 -12.569 3.645 1.00 90.75 98 LEU A CA 1
ATOM 764 C C . LEU A 1 98 ? 8.362 -13.403 2.712 1.00 90.75 98 LEU A C 1
ATOM 766 O O . LEU A 1 98 ? 7.209 -13.036 2.482 1.00 90.75 98 LEU A O 1
ATOM 770 N N . THR A 1 99 ? 8.884 -14.506 2.167 1.00 91.44 99 THR A N 1
ATOM 771 C CA . THR A 1 99 ? 8.122 -15.362 1.248 1.00 91.44 99 THR A CA 1
ATOM 772 C C . THR A 1 99 ? 6.935 -16.010 1.946 1.00 91.44 99 THR A C 1
ATOM 774 O O . THR A 1 99 ? 5.836 -15.985 1.393 1.00 91.44 99 THR A O 1
ATOM 777 N N . ASP A 1 100 ? 7.118 -16.460 3.187 1.00 92.69 100 ASP A N 1
ATOM 778 C CA . ASP A 1 100 ? 6.060 -17.090 3.983 1.00 92.69 100 ASP A CA 1
ATOM 779 C C . ASP A 1 100 ? 4.931 -16.096 4.302 1.00 92.69 100 ASP A C 1
ATOM 781 O O . ASP A 1 100 ? 3.741 -16.401 4.170 1.00 92.69 100 ASP A O 1
ATOM 785 N N . LEU A 1 101 ? 5.292 -14.856 4.659 1.00 93.69 101 LEU A N 1
ATOM 786 C CA . LEU A 1 101 ? 4.327 -13.778 4.883 1.00 93.69 101 LEU A CA 1
ATOM 787 C C . LEU A 1 101 ? 3.579 -13.415 3.595 1.00 93.69 101 LEU A C 1
ATOM 789 O O . LEU A 1 101 ? 2.352 -13.284 3.607 1.00 93.69 101 LEU A O 1
ATOM 793 N N . LEU A 1 102 ? 4.288 -13.275 2.472 1.00 95.00 102 LEU A N 1
ATOM 794 C CA . LEU A 1 102 ? 3.666 -12.991 1.178 1.00 95.00 102 LEU A CA 1
ATOM 795 C C . LEU A 1 102 ? 2.679 -14.087 0.785 1.00 95.00 102 LEU A C 1
ATOM 797 O O . LEU A 1 102 ? 1.579 -13.785 0.321 1.00 95.00 102 LEU A O 1
ATOM 801 N N . GLU A 1 103 ? 3.042 -15.352 0.984 1.00 93.19 103 GLU A N 1
ATOM 802 C CA . GLU A 1 103 ? 2.161 -16.474 0.703 1.00 93.19 103 GLU A CA 1
ATOM 803 C C . GLU A 1 103 ? 0.900 -16.416 1.569 1.00 93.19 103 GLU A C 1
ATOM 805 O O . GLU A 1 103 ? -0.202 -16.339 1.017 1.00 93.19 103 GLU A O 1
ATOM 810 N N . LYS A 1 104 ? 1.051 -16.294 2.892 1.00 93.81 104 LYS A N 1
ATOM 811 C CA . LYS A 1 104 ? -0.061 -16.170 3.847 1.00 93.81 104 LYS A CA 1
ATOM 812 C C . LYS A 1 104 ? -1.045 -15.052 3.486 1.00 93.81 104 LYS A C 1
ATOM 814 O O . LYS A 1 104 ? -2.259 -15.254 3.539 1.00 93.81 104 LYS A O 1
ATOM 819 N N . HIS A 1 105 ? -0.545 -13.868 3.132 1.00 93.88 105 HIS A N 1
ATOM 820 C CA . HIS A 1 105 ? -1.397 -12.718 2.811 1.00 93.88 105 HIS A CA 1
ATOM 821 C C . HIS A 1 105 ? -1.997 -12.786 1.400 1.00 93.88 105 HIS A C 1
ATOM 823 O O . HIS A 1 105 ? -3.092 -12.273 1.188 1.00 93.88 105 HIS A O 1
ATOM 829 N N . SER A 1 106 ? -1.332 -13.449 0.452 1.00 92.94 106 SER A N 1
ATOM 830 C CA . SER A 1 106 ? -1.828 -13.602 -0.924 1.00 92.94 106 SER A CA 1
ATOM 831 C C . SER A 1 106 ? -2.913 -14.668 -1.105 1.00 92.94 106 SER A C 1
ATOM 833 O O . SER A 1 106 ? -3.685 -14.589 -2.054 1.00 92.94 106 SER A O 1
ATOM 835 N N . GLN A 1 107 ? -2.988 -15.665 -0.216 1.00 91.81 107 GLN A N 1
ATOM 836 C CA . GLN A 1 107 ? -3.993 -16.734 -0.297 1.00 91.81 107 GLN A CA 1
ATOM 837 C C . GLN A 1 107 ? -5.425 -16.208 -0.136 1.00 91.81 107 GLN A C 1
ATOM 839 O O . GLN A 1 107 ? -6.381 -16.836 -0.588 1.00 91.81 107 GLN A O 1
ATOM 844 N N . ARG A 1 108 ? -5.587 -15.058 0.526 1.00 90.31 108 ARG A N 1
ATOM 845 C CA . ARG A 1 108 ? -6.890 -14.445 0.779 1.00 90.31 108 ARG A CA 1
ATOM 846 C C . ARG A 1 108 ? -7.153 -13.358 -0.262 1.00 90.31 108 ARG A C 1
ATOM 848 O O . ARG A 1 108 ? -6.384 -12.396 -0.313 1.00 90.31 108 ARG A O 1
ATOM 855 N N . PRO A 1 109 ? -8.246 -13.440 -1.039 1.00 90.69 109 PRO A N 1
ATOM 856 C CA . PRO A 1 109 ? -8.595 -12.368 -1.958 1.00 90.69 109 PRO A CA 1
ATOM 857 C C . PRO A 1 109 ? -8.896 -11.065 -1.185 1.00 90.69 109 PRO A C 1
ATOM 859 O O . PRO A 1 109 ? -9.414 -11.122 -0.061 1.00 90.69 109 PRO A O 1
ATOM 862 N N . PRO A 1 110 ? -8.580 -9.886 -1.755 1.00 91.50 110 PRO A N 1
ATOM 863 C CA . PRO A 1 110 ? -8.957 -8.603 -1.165 1.00 91.50 110 PRO A CA 1
ATOM 864 C C . PRO A 1 110 ? -10.479 -8.460 -1.075 1.00 91.50 110 PRO A C 1
ATOM 866 O O . PRO A 1 110 ? -11.180 -8.753 -2.046 1.00 91.50 110 PRO A O 1
ATOM 869 N N . THR A 1 111 ? -11.006 -7.982 0.055 1.00 92.12 111 THR A N 1
ATOM 870 C CA . THR A 1 111 ? -12.455 -7.789 0.194 1.00 92.12 111 THR A CA 1
ATOM 871 C C . THR A 1 111 ? -12.901 -6.538 -0.564 1.00 92.12 111 THR A C 1
ATOM 873 O O . THR A 1 111 ? -12.299 -5.473 -0.392 1.00 92.12 111 THR A O 1
ATOM 876 N N . PRO A 1 112 ? -13.934 -6.607 -1.420 1.00 92.06 112 PRO A N 1
ATOM 877 C CA . PRO A 1 112 ? -14.461 -5.416 -2.074 1.00 92.06 112 PRO A CA 1
ATOM 878 C C . PRO A 1 112 ? -15.138 -4.493 -1.050 1.00 92.06 112 PRO A C 1
ATOM 880 O O . PRO A 1 112 ? -15.855 -4.957 -0.165 1.00 92.06 112 PRO A O 1
ATOM 883 N N . LEU A 1 113 ? -14.935 -3.181 -1.192 1.00 92.38 113 LEU A N 1
ATOM 884 C CA . LEU A 1 113 ? -15.670 -2.172 -0.426 1.00 92.38 113 LEU A CA 1
ATOM 885 C C . LEU A 1 113 ? -16.927 -1.761 -1.179 1.00 92.38 113 LEU A C 1
ATOM 887 O O . LEU A 1 113 ? -16.858 -1.397 -2.352 1.00 92.38 113 LEU A O 1
ATOM 891 N N . THR A 1 114 ? -18.064 -1.776 -0.487 1.00 95.25 114 THR A N 1
ATOM 892 C CA . THR A 1 114 ? -19.320 -1.249 -1.028 1.00 95.25 114 THR A CA 1
ATOM 893 C C . THR A 1 114 ? -19.462 0.241 -0.718 1.00 95.25 114 THR A C 1
ATOM 895 O O . THR A 1 114 ? -18.948 0.739 0.288 1.00 95.25 114 THR A O 1
ATOM 898 N N . LEU A 1 115 ? -20.188 0.964 -1.576 1.00 94.81 115 LEU A N 1
ATOM 899 C CA . LEU A 1 115 ? -20.436 2.396 -1.383 1.00 94.81 115 LEU A CA 1
ATOM 900 C C . LEU A 1 115 ? -21.214 2.681 -0.092 1.00 94.81 115 LEU A C 1
ATOM 902 O O . LEU A 1 115 ? -20.921 3.659 0.589 1.00 94.81 115 LEU A O 1
ATOM 906 N N . SER A 1 116 ? -22.165 1.820 0.281 1.00 93.44 116 SER A N 1
ATOM 907 C CA . SER A 1 116 ? -22.917 1.958 1.533 1.00 93.44 116 SER A CA 1
ATOM 908 C C . SER A 1 116 ? -22.007 1.848 2.759 1.00 93.44 116 SER A C 1
ATOM 910 O O . SER A 1 116 ? -22.112 2.674 3.664 1.00 93.44 116 SER A O 1
ATOM 912 N N . THR A 1 117 ? -21.062 0.899 2.765 1.00 92.12 117 THR A N 1
ATOM 913 C CA . THR A 1 117 ? -20.051 0.782 3.827 1.00 92.12 117 THR A CA 1
ATOM 914 C C . THR A 1 117 ? -19.201 2.049 3.918 1.00 92.12 117 THR A C 1
ATOM 916 O O . THR A 1 117 ? -19.041 2.594 5.005 1.00 92.12 117 THR A O 1
ATOM 919 N N . LEU A 1 118 ? -18.720 2.586 2.794 1.00 92.62 118 LEU A N 1
ATOM 920 C CA . LEU A 1 118 ? -17.931 3.825 2.796 1.00 92.62 118 LEU A CA 1
ATOM 921 C C . LEU A 1 118 ? -18.711 5.023 3.355 1.00 92.62 118 LEU A C 1
ATOM 923 O O . LEU A 1 118 ? -18.175 5.791 4.151 1.00 92.62 118 LEU A O 1
ATOM 927 N N . LEU A 1 119 ? -19.986 5.163 2.981 1.00 93.06 119 LEU A N 1
ATOM 928 C CA . LEU A 1 119 ? -20.844 6.233 3.493 1.00 93.06 119 LEU A CA 1
ATOM 929 C C . LEU A 1 119 ? -21.103 6.096 4.998 1.00 93.06 119 LEU A C 1
ATOM 931 O O . LEU A 1 119 ? -21.112 7.111 5.695 1.00 93.06 119 LEU A O 1
ATOM 935 N N . SER A 1 120 ? -21.253 4.866 5.507 1.00 89.88 120 SER A N 1
ATOM 936 C CA . SER A 1 120 ? -21.427 4.622 6.947 1.00 89.88 120 SER A CA 1
ATOM 937 C C . SER A 1 120 ? -20.210 5.016 7.786 1.00 89.88 120 SER A C 1
ATOM 939 O O . SER A 1 120 ? -20.372 5.390 8.943 1.00 89.88 120 SER A O 1
ATOM 941 N N . LEU A 1 121 ? -19.004 5.007 7.203 1.00 88.88 121 LEU A N 1
ATOM 942 C CA . LEU A 1 121 ? -17.787 5.385 7.922 1.00 88.88 121 LEU A CA 1
ATOM 943 C C . LEU A 1 121 ? -17.644 6.911 8.088 1.00 88.88 121 LEU A C 1
ATOM 945 O O . LEU A 1 121 ? -17.010 7.374 9.036 1.00 88.88 121 LEU A O 1
ATOM 949 N N . GLY A 1 122 ? -18.227 7.698 7.175 1.00 84.62 122 GLY A N 1
ATOM 950 C CA . GLY A 1 122 ? -17.905 9.120 7.005 1.00 84.62 122 GLY A CA 1
AT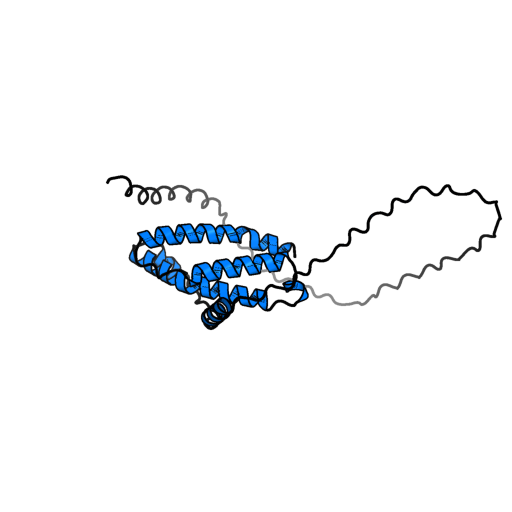OM 951 C C . GLY A 1 122 ? -18.906 10.149 7.546 1.00 84.62 122 GLY A C 1
ATOM 952 O O . GLY A 1 122 ? -18.612 11.341 7.464 1.00 84.62 122 GLY A O 1
ATOM 953 N N . ARG A 1 123 ? -20.089 9.768 8.057 1.00 86.31 123 ARG A N 1
ATOM 954 C CA . ARG A 1 123 ? -21.138 10.743 8.439 1.00 86.31 123 ARG A CA 1
ATOM 955 C C . ARG A 1 123 ? -21.893 10.403 9.735 1.00 86.31 123 ARG A C 1
ATOM 957 O O . ARG A 1 123 ? -22.822 9.602 9.679 1.00 86.31 123 ARG A O 1
ATOM 964 N N . PRO A 1 124 ? -21.641 11.129 10.843 1.00 85.25 124 PRO A N 1
ATOM 965 C CA . PRO A 1 124 ? -20.371 11.754 11.234 1.00 85.25 124 PRO A CA 1
ATOM 966 C C . PRO A 1 124 ? -19.342 10.686 11.666 1.00 85.25 124 PRO A C 1
ATOM 968 O O . PRO A 1 124 ? -19.744 9.597 12.076 1.00 85.25 124 PRO A O 1
ATOM 971 N N . PRO A 1 125 ? -18.027 10.962 11.611 1.00 86.38 125 PRO A N 1
ATOM 972 C CA . PRO A 1 125 ? -17.021 10.015 12.083 1.00 86.38 125 PRO A CA 1
ATOM 973 C C . PRO A 1 125 ? -17.107 9.871 13.608 1.00 86.38 125 PRO A C 1
ATOM 975 O O . PRO A 1 125 ? -16.700 10.754 14.362 1.00 86.38 125 PRO A O 1
ATOM 978 N N . THR A 1 126 ? -17.669 8.755 14.066 1.00 93.00 126 THR A N 1
ATOM 979 C CA . THR A 1 126 ? -17.638 8.350 15.475 1.00 93.00 126 THR A CA 1
ATOM 980 C C . THR A 1 126 ? -16.289 7.695 15.797 1.00 93.00 126 THR A C 1
ATOM 982 O O . THR A 1 126 ? -15.655 7.141 14.896 1.00 93.00 126 THR A O 1
ATOM 985 N N . PRO A 1 127 ? -15.827 7.712 17.060 1.00 92.31 127 PRO A N 1
ATOM 986 C CA . PRO A 1 127 ? -14.582 7.035 17.436 1.00 92.31 127 PRO A CA 1
ATOM 987 C C . PRO A 1 127 ? -14.603 5.537 17.079 1.00 92.31 127 PRO A C 1
ATOM 989 O O . PRO A 1 127 ? -13.625 5.017 16.549 1.00 92.31 127 PRO A O 1
ATOM 992 N N . GLU A 1 128 ? -15.748 4.874 17.248 1.00 92.12 128 GLU A N 1
ATOM 993 C CA . GLU A 1 128 ? -15.960 3.476 16.844 1.00 92.12 128 GLU A CA 1
ATOM 994 C C . GLU A 1 128 ? -15.837 3.268 15.325 1.00 92.12 128 GLU A C 1
ATOM 996 O O . GLU A 1 128 ? -15.221 2.303 14.866 1.00 92.12 128 GLU A O 1
ATOM 1001 N N . SER A 1 129 ? -16.384 4.193 14.524 1.00 93.69 129 SER A N 1
ATOM 1002 C CA . SER A 1 129 ? -16.250 4.170 13.061 1.00 93.69 129 SER A CA 1
ATOM 1003 C C . SER A 1 129 ? -14.783 4.283 12.637 1.00 93.69 129 SER A C 1
ATOM 1005 O O . SER A 1 129 ? -14.320 3.534 11.774 1.00 93.69 129 SER A O 1
ATOM 1007 N N . VAL A 1 130 ? -14.021 5.161 13.297 1.00 94.44 130 VAL A N 1
ATOM 1008 C CA . VAL A 1 130 ? -12.584 5.321 13.045 1.00 94.44 130 VAL A CA 1
ATOM 1009 C C . VAL A 1 130 ? -11.843 4.020 13.349 1.00 94.44 130 VAL A C 1
ATOM 1011 O O . VAL A 1 130 ? -11.156 3.507 12.469 1.00 94.44 130 VAL A O 1
ATOM 1014 N N . LEU A 1 131 ? -12.036 3.418 14.525 1.00 94.88 131 LEU A N 1
ATOM 1015 C CA . LEU A 1 131 ? -11.370 2.157 14.883 1.00 94.88 131 LEU A CA 1
ATOM 1016 C C . LEU A 1 131 ? -11.751 0.998 13.945 1.00 94.88 131 LEU A C 1
ATOM 1018 O O . LEU A 1 131 ? -10.898 0.189 13.563 1.00 94.88 131 LEU A O 1
ATOM 1022 N N . THR A 1 132 ? -13.011 0.956 13.503 1.00 93.75 132 THR A N 1
ATOM 1023 C CA . THR A 1 132 ? -13.490 -0.010 12.504 1.00 93.75 132 THR A CA 1
ATOM 1024 C C . THR A 1 132 ? -12.780 0.183 11.163 1.00 93.75 132 THR A C 1
ATOM 1026 O O . THR A 1 132 ? -12.315 -0.785 10.558 1.00 93.75 132 THR A O 1
ATOM 1029 N N . SER A 1 133 ? -12.638 1.433 10.709 1.00 94.44 133 SER A N 1
ATOM 1030 C CA . SER A 1 133 ? -11.947 1.758 9.458 1.00 94.44 133 SER A CA 1
ATOM 1031 C C . SER A 1 133 ? -10.463 1.375 9.494 1.00 94.44 133 SER A C 1
ATOM 1033 O O . SER A 1 133 ? -9.945 0.816 8.529 1.00 94.44 133 SER A O 1
ATOM 1035 N N . VAL A 1 134 ? -9.793 1.587 10.628 1.00 95.62 134 VAL A N 1
ATOM 1036 C CA . VAL A 1 134 ? -8.372 1.259 10.805 1.00 95.62 134 VAL A CA 1
ATOM 1037 C C . VAL A 1 134 ? -8.159 -0.246 10.815 1.00 95.62 134 VAL A C 1
ATOM 1039 O O . VAL A 1 134 ? -7.294 -0.748 10.099 1.00 95.62 134 VAL A O 1
ATOM 1042 N N . SER A 1 135 ? -8.996 -0.978 11.551 1.00 94.56 135 SER A N 1
ATOM 1043 C CA . SER A 1 135 ? -8.966 -2.445 11.575 1.00 94.56 135 SER A CA 1
ATOM 1044 C C . SER A 1 135 ? -9.155 -3.030 10.171 1.00 94.56 135 SER A C 1
ATOM 1046 O O . SER A 1 135 ? -8.454 -3.963 9.774 1.00 94.56 135 SER A O 1
ATOM 1048 N N . TYR A 1 136 ? -10.061 -2.440 9.383 1.00 94.69 136 TYR A N 1
ATOM 1049 C CA . TYR A 1 136 ? -10.259 -2.806 7.983 1.00 94.69 136 TYR A CA 1
ATOM 1050 C C . TYR A 1 136 ? -8.993 -2.566 7.146 1.00 94.69 136 TYR A C 1
ATOM 1052 O O . TYR A 1 136 ? -8.521 -3.465 6.447 1.00 94.69 136 TYR A O 1
ATOM 1060 N N . VAL A 1 137 ? -8.407 -1.370 7.251 1.00 95.38 137 VAL A N 1
ATOM 1061 C CA . VAL A 1 137 ? -7.197 -0.964 6.523 1.00 95.38 137 VAL A CA 1
ATOM 1062 C C . VAL A 1 137 ? -6.007 -1.876 6.840 1.00 95.38 137 VAL A C 1
ATOM 1064 O O . VAL A 1 137 ? -5.358 -2.371 5.914 1.00 95.38 137 VAL A O 1
ATOM 1067 N N . GLN A 1 138 ? -5.757 -2.160 8.120 1.00 95.00 138 GLN A N 1
ATOM 1068 C CA . GLN A 1 138 ? -4.668 -3.038 8.559 1.00 95.00 138 GLN A CA 1
ATOM 1069 C C . GLN A 1 138 ? -4.804 -4.462 8.014 1.00 95.00 138 GLN A C 1
ATOM 1071 O O . GLN A 1 138 ? -3.807 -5.095 7.677 1.00 95.00 138 GLN A O 1
ATOM 1076 N N . ALA A 1 139 ? -6.030 -4.969 7.874 1.00 94.12 139 ALA A N 1
ATOM 1077 C CA . ALA A 1 139 ? -6.251 -6.283 7.289 1.00 94.12 139 ALA A CA 1
ATOM 1078 C C . ALA A 1 139 ? -6.117 -6.274 5.756 1.00 94.12 139 ALA A C 1
ATOM 1080 O O . ALA A 1 139 ? -5.683 -7.267 5.169 1.00 94.12 139 ALA A O 1
ATOM 1081 N N . GLU A 1 140 ? -6.539 -5.206 5.081 1.00 95.56 140 GLU A N 1
ATOM 1082 C CA . GLU A 1 140 ? -6.694 -5.168 3.621 1.00 95.56 140 GLU A CA 1
ATOM 1083 C C . GLU A 1 140 ? -5.463 -4.703 2.851 1.00 95.56 140 GLU A C 1
ATOM 1085 O O . GLU A 1 140 ? -5.140 -5.302 1.821 1.00 95.56 140 GLU A O 1
ATOM 1090 N N . ILE A 1 141 ? -4.758 -3.667 3.316 1.00 95.75 141 ILE A N 1
ATOM 1091 C CA . ILE A 1 141 ? -3.599 -3.142 2.580 1.00 95.75 141 ILE A CA 1
ATOM 1092 C C . ILE A 1 141 ? -2.502 -4.209 2.415 1.00 95.75 141 ILE A C 1
ATOM 1094 O O . ILE A 1 141 ? -2.068 -4.411 1.275 1.00 95.75 141 ILE A O 1
ATOM 1098 N N . PRO A 1 142 ? -2.086 -4.964 3.458 1.00 95.62 142 PRO A N 1
ATOM 1099 C CA . PRO A 1 142 ? -1.067 -6.001 3.295 1.00 95.62 142 PRO A CA 1
ATOM 1100 C C . PRO A 1 142 ? -1.475 -7.082 2.289 1.00 95.62 142 PRO A C 1
ATOM 1102 O O . PRO A 1 142 ? -0.642 -7.538 1.509 1.00 95.62 142 PRO A O 1
ATOM 1105 N N . ARG A 1 143 ? -2.762 -7.464 2.249 1.00 96.25 143 ARG A N 1
ATOM 1106 C CA . ARG A 1 143 ? -3.286 -8.438 1.271 1.00 96.25 143 ARG A CA 1
ATOM 1107 C C . ARG A 1 143 ? -3.151 -7.923 -0.161 1.00 96.25 143 ARG A C 1
ATOM 1109 O O . ARG A 1 143 ? -2.661 -8.633 -1.038 1.00 96.25 143 ARG A O 1
ATOM 1116 N N . ARG A 1 144 ? -3.527 -6.663 -0.398 1.00 96.62 144 ARG A N 1
ATOM 1117 C CA . ARG A 1 144 ? -3.431 -6.021 -1.721 1.00 96.62 144 ARG A CA 1
ATOM 1118 C C . ARG A 1 144 ? -1.983 -5.852 -2.170 1.00 96.62 144 ARG A C 1
ATOM 1120 O O . ARG A 1 144 ? -1.669 -6.143 -3.324 1.00 96.62 144 ARG A O 1
ATOM 1127 N N . LEU A 1 145 ? -1.096 -5.443 -1.265 1.00 95.94 145 LEU A N 1
ATOM 1128 C CA . LEU A 1 145 ? 0.332 -5.326 -1.558 1.00 95.94 145 LEU A CA 1
ATOM 1129 C C . LEU A 1 145 ? 0.980 -6.682 -1.831 1.00 95.94 145 LEU A C 1
ATOM 1131 O O . LEU A 1 145 ? 1.738 -6.788 -2.790 1.00 95.94 145 LEU A O 1
ATOM 1135 N N . ALA A 1 146 ? 0.644 -7.729 -1.073 1.00 96.31 146 ALA A N 1
ATOM 1136 C CA . ALA A 1 146 ? 1.152 -9.076 -1.331 1.00 96.31 146 ALA A CA 1
ATOM 1137 C C . ALA A 1 146 ? 0.791 -9.550 -2.747 1.00 96.31 146 ALA A C 1
ATOM 1139 O O . ALA A 1 146 ? 1.654 -10.022 -3.490 1.00 96.31 146 ALA A O 1
ATOM 1140 N N . GLN A 1 147 ? -0.463 -9.347 -3.162 1.00 95.50 147 GLN A N 1
ATOM 1141 C CA . GLN A 1 147 ? -0.899 -9.686 -4.515 1.00 95.50 147 GLN A CA 1
ATOM 1142 C C . GLN A 1 147 ? -0.176 -8.851 -5.579 1.00 95.50 147 GLN A C 1
ATOM 1144 O O . GLN A 1 147 ? 0.196 -9.366 -6.639 1.00 95.50 147 GLN A O 1
ATOM 1149 N N . ARG A 1 148 ? 0.070 -7.567 -5.297 1.00 95.88 148 ARG A N 1
ATOM 1150 C CA . ARG A 1 148 ? 0.825 -6.678 -6.186 1.00 95.88 148 ARG A CA 1
ATOM 1151 C C . ARG A 1 148 ? 2.275 -7.136 -6.347 1.00 95.88 148 ARG A C 1
ATOM 1153 O O . ARG A 1 148 ? 2.746 -7.218 -7.478 1.00 95.88 148 ARG A O 1
ATOM 1160 N N . VAL A 1 149 ? 2.950 -7.497 -5.255 1.00 95.75 149 VAL A N 1
ATOM 1161 C CA . VAL A 1 149 ? 4.314 -8.051 -5.266 1.00 95.75 149 VAL A CA 1
ATOM 1162 C C . VAL A 1 149 ? 4.361 -9.341 -6.080 1.00 95.75 149 VAL A C 1
ATOM 1164 O O . VAL A 1 149 ? 5.215 -9.463 -6.956 1.00 95.75 149 VAL A O 1
ATOM 1167 N N . LYS A 1 150 ? 3.412 -10.263 -5.873 1.00 94.88 150 LYS A N 1
ATOM 1168 C CA . LYS A 1 150 ? 3.321 -11.493 -6.674 1.00 94.88 150 LYS A CA 1
ATOM 1169 C C . LYS A 1 150 ? 3.114 -11.211 -8.159 1.00 94.88 150 LYS A C 1
ATOM 1171 O O . LYS A 1 150 ? 3.752 -11.841 -8.994 1.00 94.88 150 LYS A O 1
ATOM 1176 N N . SER A 1 151 ? 2.278 -10.230 -8.491 1.00 94.69 151 SER A N 1
ATOM 1177 C CA . SER A 1 151 ? 2.043 -9.825 -9.883 1.00 94.69 151 SER A CA 1
ATOM 1178 C C . SER A 1 151 ? 3.314 -9.273 -10.536 1.00 94.69 151 SER A C 1
ATOM 1180 O O . SER A 1 151 ? 3.599 -9.601 -11.682 1.00 94.69 151 SER A O 1
ATOM 1182 N N . LEU A 1 152 ? 4.103 -8.478 -9.802 1.00 94.12 152 LEU A N 1
ATOM 1183 C CA . LEU A 1 152 ? 5.396 -7.967 -10.269 1.00 94.12 152 LEU A CA 1
ATOM 1184 C C . LEU A 1 152 ? 6.453 -9.080 -10.395 1.00 94.12 152 LEU A C 1
ATOM 1186 O O . LEU A 1 152 ? 7.265 -9.046 -11.313 1.00 94.12 152 LEU A O 1
ATOM 1190 N N . GLN A 1 153 ? 6.433 -10.079 -9.507 1.00 93.31 153 GLN A N 1
ATOM 1191 C CA . GLN A 1 153 ? 7.314 -11.253 -9.574 1.00 93.31 153 GLN A CA 1
ATOM 1192 C C . GLN A 1 153 ? 6.959 -12.206 -10.724 1.00 93.31 153 GLN A C 1
ATOM 1194 O O . GLN A 1 153 ? 7.848 -12.862 -11.256 1.00 93.31 153 GLN A O 1
ATOM 1199 N N . ALA A 1 154 ? 5.683 -12.279 -11.106 1.00 94.25 154 ALA A N 1
ATOM 1200 C CA . ALA A 1 154 ? 5.195 -13.132 -12.188 1.00 94.25 154 ALA A CA 1
ATOM 1201 C C . ALA A 1 154 ? 5.445 -12.553 -13.595 1.00 94.25 1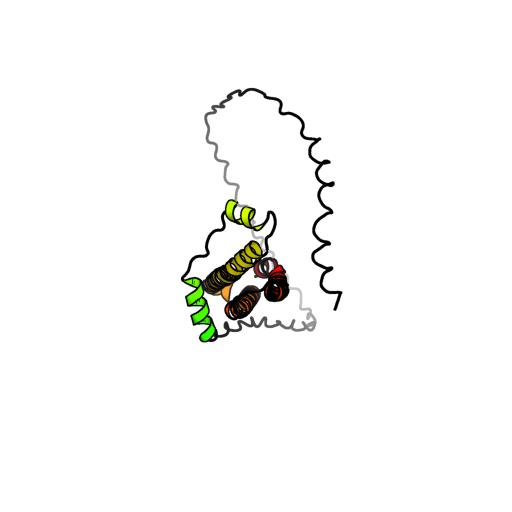54 ALA A C 1
ATOM 1203 O O . ALA A 1 154 ? 5.114 -13.197 -14.591 1.00 94.25 154 ALA A O 1
ATOM 1204 N N . LEU A 1 155 ? 6.001 -11.340 -13.698 1.00 94.50 155 LEU A N 1
ATOM 1205 C CA . LEU A 1 155 ? 6.307 -10.722 -14.985 1.00 94.50 155 LEU A CA 1
ATOM 1206 C C . LEU A 1 155 ? 7.350 -11.541 -15.770 1.00 94.50 155 LEU A C 1
ATOM 1208 O O . LEU A 1 155 ? 8.255 -12.127 -15.169 1.00 94.50 155 LEU A O 1
ATOM 1212 N N . PRO A 1 156 ? 7.294 -11.539 -17.118 1.00 94.44 156 PRO A N 1
ATOM 1213 C CA . PRO A 1 156 ? 8.312 -12.183 -17.940 1.00 94.44 156 PRO A CA 1
ATOM 1214 C C . PRO A 1 156 ? 9.718 -11.674 -17.608 1.00 94.44 156 PRO A C 1
ATOM 1216 O O . PRO A 1 156 ? 9.911 -10.483 -17.355 1.00 94.44 156 PRO A O 1
ATOM 1219 N N . PHE A 1 157 ? 10.718 -12.557 -17.691 1.00 89.94 157 PHE A N 1
ATOM 1220 C CA . PHE A 1 157 ? 12.098 -12.267 -17.280 1.00 89.94 157 PHE A CA 1
ATOM 1221 C C . PHE A 1 157 ? 12.667 -10.969 -17.881 1.00 89.94 157 PHE A C 1
ATOM 1223 O O . PHE A 1 157 ? 13.337 -10.206 -17.186 1.00 89.94 157 PHE A O 1
ATOM 1230 N N . ILE A 1 158 ? 12.369 -10.684 -19.153 1.00 89.88 158 ILE A N 1
ATOM 1231 C CA . ILE A 1 158 ? 12.846 -9.475 -19.845 1.00 89.88 158 ILE A CA 1
ATOM 1232 C C . ILE A 1 158 ? 12.347 -8.199 -19.147 1.00 89.88 158 ILE A C 1
ATOM 1234 O O . ILE A 1 158 ? 13.116 -7.256 -18.984 1.00 89.88 158 ILE A O 1
ATOM 1238 N N . VAL A 1 159 ? 11.094 -8.193 -18.689 1.00 91.62 159 VAL A N 1
ATOM 1239 C CA . VAL A 1 159 ? 10.482 -7.060 -17.979 1.00 91.62 159 VAL A CA 1
ATOM 1240 C C . VAL A 1 159 ? 10.944 -7.029 -16.521 1.00 91.62 159 VAL A C 1
ATOM 1242 O O . VAL A 1 159 ? 11.318 -5.977 -16.011 1.00 91.62 159 VAL A O 1
ATOM 1245 N N . GLY A 1 160 ? 10.988 -8.189 -15.858 1.00 87.62 160 GLY A N 1
ATOM 1246 C CA . GLY A 1 160 ? 11.394 -8.300 -14.453 1.00 87.62 160 GLY A CA 1
ATOM 1247 C C . GLY A 1 160 ? 12.854 -7.913 -14.185 1.00 87.62 160 GLY A C 1
ATOM 1248 O O . GLY A 1 160 ? 13.173 -7.443 -13.097 1.00 87.62 160 GLY A O 1
ATOM 1249 N N . THR A 1 161 ? 13.738 -8.049 -15.181 1.00 89.25 161 THR A N 1
ATOM 1250 C CA . THR A 1 161 ? 15.163 -7.666 -15.071 1.00 89.25 161 THR A CA 1
ATOM 1251 C C . THR A 1 161 ? 15.396 -6.168 -15.328 1.00 89.25 161 THR A C 1
ATOM 1253 O O . THR A 1 161 ? 16.526 -5.686 -15.238 1.00 89.25 161 THR A O 1
ATOM 1256 N N . ASN A 1 162 ? 14.353 -5.399 -15.661 1.00 93.62 162 ASN A N 1
ATOM 1257 C CA . ASN A 1 162 ? 14.476 -3.960 -15.855 1.00 93.62 162 ASN A CA 1
ATOM 1258 C C . ASN A 1 162 ? 14.776 -3.256 -14.510 1.00 93.62 162 ASN A C 1
ATOM 1260 O O . ASN A 1 162 ? 14.042 -3.464 -13.540 1.00 93.62 162 ASN A O 1
ATOM 1264 N N . PRO A 1 163 ? 15.802 -2.382 -14.423 1.00 93.25 163 PRO A N 1
ATOM 1265 C CA . PRO A 1 163 ? 16.164 -1.717 -13.171 1.00 93.25 163 PRO A CA 1
ATOM 1266 C C . PRO A 1 163 ? 15.053 -0.822 -12.603 1.00 93.25 163 PRO A C 1
ATOM 1268 O O . PRO A 1 163 ? 14.988 -0.640 -11.389 1.00 93.25 163 PRO A O 1
ATOM 1271 N N . TYR A 1 164 ? 14.174 -0.260 -13.437 1.00 94.38 164 TYR A N 1
ATOM 1272 C CA . TYR A 1 164 ? 13.042 0.546 -12.975 1.00 94.38 164 TYR A CA 1
ATOM 1273 C C . TYR A 1 164 ? 11.951 -0.321 -12.339 1.00 94.38 164 TYR A C 1
ATOM 1275 O O . TYR A 1 164 ? 11.452 0.016 -11.266 1.00 94.38 164 TYR A O 1
ATOM 1283 N N . VAL A 1 165 ? 11.639 -1.470 -12.947 1.00 94.38 165 VAL A N 1
ATOM 1284 C CA . VAL A 1 165 ? 10.671 -2.441 -12.409 1.00 94.38 165 VAL A CA 1
ATOM 1285 C C . VAL A 1 165 ? 11.201 -3.073 -11.122 1.00 94.38 165 VAL A C 1
ATOM 1287 O O . VAL A 1 165 ? 10.469 -3.166 -10.138 1.00 94.38 165 VAL A O 1
ATOM 1290 N N . ALA A 1 166 ? 12.488 -3.434 -11.090 1.00 92.69 166 ALA A N 1
ATOM 1291 C CA . ALA A 1 166 ? 13.138 -3.998 -9.910 1.00 92.69 166 ALA A CA 1
ATOM 1292 C C . ALA A 1 166 ? 13.084 -3.048 -8.699 1.00 92.69 166 ALA A C 1
ATOM 1294 O O . ALA A 1 166 ? 12.763 -3.488 -7.597 1.00 92.69 166 ALA A O 1
ATOM 1295 N N . ARG A 1 167 ? 13.311 -1.741 -8.904 1.00 93.06 167 ARG A N 1
ATOM 1296 C CA . ARG A 1 167 ? 13.190 -0.722 -7.842 1.00 93.06 167 ARG A CA 1
ATOM 1297 C C . ARG A 1 167 ? 11.776 -0.636 -7.275 1.00 93.06 167 ARG A C 1
ATOM 1299 O O . ARG A 1 167 ? 11.605 -0.567 -6.063 1.00 93.06 167 ARG A O 1
ATOM 1306 N N . VAL A 1 168 ? 10.763 -0.653 -8.140 1.00 95.44 168 VAL A N 1
ATOM 1307 C CA . VAL A 1 168 ? 9.359 -0.596 -7.704 1.00 95.44 168 VAL A CA 1
ATOM 1308 C C . VAL A 1 168 ? 8.978 -1.874 -6.955 1.00 95.44 168 VAL A C 1
ATOM 1310 O O . VAL A 1 168 ? 8.313 -1.804 -5.923 1.00 95.44 168 VAL A O 1
ATOM 1313 N N . LEU A 1 169 ? 9.442 -3.038 -7.418 1.00 94.94 169 LEU A N 1
ATOM 1314 C CA . LEU A 1 169 ? 9.263 -4.312 -6.721 1.00 94.94 169 LEU A CA 1
ATOM 1315 C C . LEU A 1 169 ? 9.896 -4.294 -5.321 1.00 94.94 169 LEU A C 1
ATOM 1317 O O . LEU A 1 169 ? 9.273 -4.753 -4.365 1.00 94.94 169 LEU A O 1
ATOM 1321 N N . GLU A 1 170 ? 11.104 -3.752 -5.185 1.00 93.81 170 GLU A N 1
ATOM 1322 C CA . GLU A 1 170 ? 11.784 -3.598 -3.895 1.00 93.81 170 GLU A CA 1
ATOM 1323 C C . GLU A 1 170 ? 11.027 -2.648 -2.955 1.00 93.81 170 GLU A C 1
ATOM 1325 O O . GLU A 1 170 ? 10.762 -3.010 -1.809 1.00 93.81 170 GLU A O 1
ATOM 1330 N N . ALA A 1 171 ? 10.573 -1.491 -3.453 1.00 94.56 171 ALA A N 1
ATOM 1331 C CA . ALA A 1 171 ? 9.750 -0.560 -2.680 1.00 94.56 171 ALA A CA 1
ATOM 1332 C C . ALA A 1 171 ? 8.469 -1.231 -2.151 1.00 94.56 171 ALA A C 1
ATOM 1334 O O . ALA A 1 171 ? 8.156 -1.131 -0.968 1.00 94.56 171 ALA A O 1
ATOM 1335 N N . HIS A 1 172 ? 7.767 -1.999 -2.994 1.00 95.38 172 HIS A N 1
ATOM 1336 C CA . HIS A 1 172 ? 6.568 -2.730 -2.574 1.00 95.38 172 HIS A CA 1
ATOM 1337 C C . HIS A 1 172 ? 6.863 -3.807 -1.520 1.00 95.38 172 HIS A C 1
ATOM 1339 O O . HIS A 1 172 ? 6.053 -4.002 -0.615 1.00 95.38 172 HIS A O 1
ATOM 1345 N N . ARG A 1 173 ? 8.005 -4.504 -1.609 1.00 95.25 173 ARG A N 1
ATOM 1346 C CA . ARG A 1 173 ? 8.420 -5.494 -0.598 1.00 95.25 173 ARG A CA 1
ATOM 1347 C C . ARG A 1 173 ? 8.674 -4.840 0.757 1.00 95.25 173 ARG A C 1
ATOM 1349 O O . ARG A 1 173 ? 8.198 -5.356 1.764 1.00 95.25 173 ARG A O 1
ATOM 1356 N N . ASN A 1 174 ? 9.370 -3.705 0.770 1.00 94.31 174 ASN A N 1
ATOM 1357 C CA . ASN A 1 174 ? 9.676 -2.966 1.995 1.00 94.31 174 ASN A CA 1
ATOM 1358 C C . ASN A 1 174 ? 8.397 -2.443 2.662 1.00 94.31 174 ASN A C 1
ATOM 1360 O O . ASN A 1 174 ? 8.186 -2.663 3.855 1.00 94.31 174 ASN A O 1
ATOM 1364 N N . SER A 1 175 ? 7.503 -1.841 1.877 1.00 95.81 175 SER A N 1
ATOM 1365 C CA . SER A 1 175 ? 6.201 -1.362 2.348 1.00 95.81 175 SER A CA 1
ATOM 1366 C C . SER A 1 175 ? 5.311 -2.490 2.871 1.00 95.81 175 SER A C 1
ATOM 1368 O O . SER A 1 175 ? 4.669 -2.341 3.910 1.00 95.81 175 SER A O 1
ATOM 1370 N N . PHE A 1 176 ? 5.298 -3.642 2.191 1.00 96.12 176 PHE A N 1
ATOM 1371 C CA . PHE A 1 176 ? 4.580 -4.826 2.660 1.00 96.12 176 PHE A CA 1
ATOM 1372 C C . PHE A 1 176 ? 5.128 -5.333 3.996 1.00 96.12 176 PHE A C 1
ATOM 1374 O O . PHE A 1 176 ? 4.341 -5.604 4.898 1.00 96.12 176 PHE A O 1
ATOM 1381 N N . LEU A 1 177 ? 6.452 -5.447 4.131 1.00 94.56 177 LEU A N 1
ATOM 1382 C CA . LEU A 1 177 ? 7.077 -5.919 5.363 1.00 94.56 177 LEU A CA 1
ATOM 1383 C C . LEU A 1 177 ? 6.722 -5.004 6.538 1.00 94.56 177 LEU A C 1
ATOM 1385 O O . LEU A 1 177 ? 6.255 -5.497 7.561 1.00 94.56 177 LEU A O 1
ATOM 1389 N N . TRP A 1 178 ? 6.870 -3.686 6.366 1.00 94.62 178 TRP A N 1
ATOM 1390 C CA . TRP A 1 178 ? 6.526 -2.715 7.405 1.00 94.62 178 TRP A CA 1
ATOM 1391 C C . TRP A 1 178 ? 5.064 -2.866 7.845 1.00 94.62 178 TRP A C 1
ATOM 1393 O O . TRP A 1 178 ? 4.810 -3.002 9.042 1.00 94.62 178 TRP A O 1
ATOM 1403 N N . LEU A 1 179 ? 4.123 -2.955 6.897 1.00 95.06 179 LEU A N 1
ATOM 1404 C CA . LEU A 1 179 ? 2.695 -3.138 7.180 1.00 95.06 179 LEU A CA 1
ATOM 1405 C C . LEU A 1 179 ? 2.362 -4.485 7.835 1.00 95.06 179 LEU A C 1
ATOM 1407 O O . LEU A 1 179 ? 1.525 -4.532 8.731 1.00 95.06 179 LEU A O 1
ATOM 1411 N N . ALA A 1 180 ? 2.998 -5.577 7.408 1.00 93.38 180 ALA A N 1
ATOM 1412 C CA . ALA A 1 180 ? 2.767 -6.910 7.966 1.00 93.38 180 ALA A CA 1
ATOM 1413 C C . ALA A 1 180 ? 3.274 -7.037 9.414 1.00 93.38 180 ALA A C 1
ATOM 1415 O O . ALA A 1 180 ? 2.768 -7.864 10.170 1.00 93.38 180 ALA A O 1
ATOM 1416 N N . THR A 1 181 ? 4.261 -6.220 9.796 1.00 92.62 181 THR A N 1
ATOM 1417 C CA . THR A 1 181 ? 4.806 -6.168 11.161 1.00 92.62 181 THR A CA 1
ATOM 1418 C C . THR A 1 181 ? 4.062 -5.220 12.103 1.00 92.62 181 THR A C 1
ATOM 1420 O O . THR A 1 181 ? 4.344 -5.235 13.300 1.00 92.62 181 THR A O 1
ATOM 1423 N N . GLN A 1 182 ? 3.126 -4.403 11.603 1.00 93.44 182 GLN A N 1
ATOM 1424 C CA . GLN A 1 182 ? 2.416 -3.447 12.454 1.00 93.44 182 GLN A CA 1
ATOM 1425 C C . GLN A 1 182 ? 1.486 -4.151 13.455 1.00 93.44 182 GLN A C 1
ATOM 1427 O O . GLN A 1 182 ? 0.754 -5.071 13.073 1.00 93.44 182 GLN A O 1
ATOM 1432 N N . PRO A 1 183 ? 1.469 -3.717 14.730 1.00 94.12 183 PRO A N 1
ATOM 1433 C CA . PRO A 1 183 ? 0.526 -4.228 15.711 1.00 94.12 183 PRO A CA 1
ATOM 1434 C C . PRO A 1 183 ? -0.910 -3.754 15.417 1.00 94.12 183 PRO A C 1
ATOM 1436 O O . PRO A 1 183 ? -1.119 -2.721 14.768 1.00 94.12 183 PRO A O 1
ATOM 1439 N N . PRO A 1 184 ? -1.924 -4.487 15.911 1.00 94.56 184 PRO A N 1
ATOM 1440 C CA . PRO A 1 184 ? -3.311 -4.070 15.786 1.00 94.56 184 PRO A CA 1
ATOM 1441 C C . PRO A 1 184 ? -3.559 -2.778 16.572 1.00 94.56 184 PRO A C 1
ATOM 1443 O O . PRO A 1 184 ? -3.314 -2.743 17.777 1.00 94.56 184 PRO A O 1
ATOM 1446 N N . VAL A 1 185 ? -4.071 -1.745 15.901 1.00 95.25 185 VAL A N 1
ATOM 1447 C CA . VAL A 1 185 ? -4.381 -0.444 16.520 1.00 95.25 185 VAL A CA 1
ATOM 1448 C C . VAL A 1 185 ? -5.698 -0.535 17.287 1.00 95.25 185 VAL A C 1
ATOM 1450 O O . VAL A 1 185 ? -6.708 -0.980 16.739 1.00 95.25 185 VAL A O 1
ATOM 1453 N N . ARG A 1 186 ? -5.698 -0.112 18.556 1.00 94.25 186 ARG A N 1
ATOM 1454 C CA . ARG A 1 186 ? -6.881 -0.161 19.440 1.00 94.25 186 ARG A CA 1
ATOM 1455 C C . ARG A 1 186 ? -7.310 1.200 19.970 1.00 94.25 186 ARG A C 1
ATOM 1457 O O . ARG A 1 186 ? -8.461 1.346 20.372 1.00 94.25 186 ARG A O 1
ATOM 1464 N N . THR A 1 187 ? -6.408 2.175 19.987 1.00 96.19 187 THR A N 1
ATOM 1465 C CA . THR A 1 187 ? -6.666 3.516 20.529 1.00 96.19 187 THR A CA 1
ATOM 1466 C C . THR A 1 187 ? -6.649 4.581 19.432 1.00 96.19 187 THR A C 1
ATOM 1468 O O . THR A 1 187 ? -6.134 4.368 18.331 1.00 96.19 187 THR A O 1
ATOM 1471 N N . LEU A 1 188 ? -7.249 5.743 19.711 1.00 95.00 188 LEU A N 1
ATOM 1472 C CA . LEU A 1 188 ? -7.273 6.857 18.756 1.00 95.00 188 LEU A CA 1
ATOM 1473 C C . LEU A 1 188 ? -5.895 7.515 18.626 1.00 95.00 188 LEU A C 1
ATOM 1475 O O . LEU A 1 188 ? -5.554 8.037 17.566 1.00 95.00 188 LEU A O 1
ATOM 1479 N N . GLU A 1 189 ? -5.103 7.468 19.691 1.00 95.50 189 GLU A N 1
ATOM 1480 C CA . GLU A 1 189 ? -3.733 7.959 19.741 1.00 95.50 189 GLU A CA 1
ATOM 1481 C C . GLU A 1 189 ? -2.819 7.113 18.844 1.00 95.50 189 GLU A C 1
ATOM 1483 O O . GLU A 1 189 ? -2.169 7.662 17.954 1.00 95.50 189 GLU A O 1
ATOM 1488 N N . GLU A 1 190 ? -2.853 5.782 18.993 1.00 95.25 190 GLU A N 1
ATOM 1489 C CA . GLU A 1 190 ? -2.132 4.840 18.120 1.00 95.25 190 GLU A CA 1
ATOM 1490 C C . GLU A 1 190 ? -2.534 5.006 16.651 1.00 95.25 190 GLU A C 1
ATOM 1492 O O . GLU A 1 190 ? -1.694 4.945 15.754 1.00 95.25 190 GLU A O 1
ATOM 1497 N N . ASN A 1 191 ? -3.822 5.252 16.390 1.00 96.31 191 ASN A N 1
ATOM 1498 C CA . ASN A 1 191 ? -4.298 5.524 15.041 1.00 96.31 191 ASN A CA 1
ATOM 1499 C C . ASN A 1 191 ? -3.633 6.771 14.434 1.00 96.31 191 ASN A C 1
ATOM 1501 O O . ASN A 1 191 ? -3.241 6.749 13.269 1.00 96.31 191 ASN A O 1
ATOM 1505 N N . GLY A 1 192 ? -3.472 7.848 15.207 1.00 95.44 192 GLY A N 1
ATOM 1506 C CA . GLY A 1 192 ? -2.792 9.055 14.734 1.00 95.44 192 GLY A CA 1
ATOM 1507 C C . GLY A 1 192 ? -1.343 8.790 14.316 1.00 95.44 192 GLY A C 1
ATOM 1508 O O . GLY A 1 192 ? -0.898 9.264 13.269 1.00 95.44 192 GLY A O 1
ATOM 1509 N N . GLU A 1 193 ? -0.620 7.983 15.094 1.00 95.62 193 GLU A N 1
ATOM 1510 C CA . GLU A 1 193 ? 0.753 7.576 14.773 1.00 95.62 193 GLU A CA 1
ATOM 1511 C C . GLU A 1 193 ? 0.809 6.668 13.539 1.00 95.62 193 GLU A C 1
ATOM 1513 O O . GLU A 1 193 ? 1.646 6.868 12.655 1.00 95.62 193 GLU A O 1
ATOM 1518 N N . PHE A 1 194 ? -0.115 5.709 13.445 1.00 96.06 194 PHE A N 1
ATOM 1519 C CA . PHE A 1 194 ? -0.228 4.806 12.303 1.00 96.06 194 PHE A CA 1
ATOM 1520 C C . PHE A 1 194 ? -0.517 5.563 11.002 1.00 96.06 194 PHE A C 1
ATOM 1522 O O . PHE A 1 194 ? 0.136 5.307 9.989 1.00 96.06 194 PHE A O 1
ATOM 1529 N N . ILE A 1 195 ? -1.442 6.529 11.024 1.00 96.06 195 ILE A N 1
ATOM 1530 C CA . ILE A 1 195 ? -1.781 7.351 9.8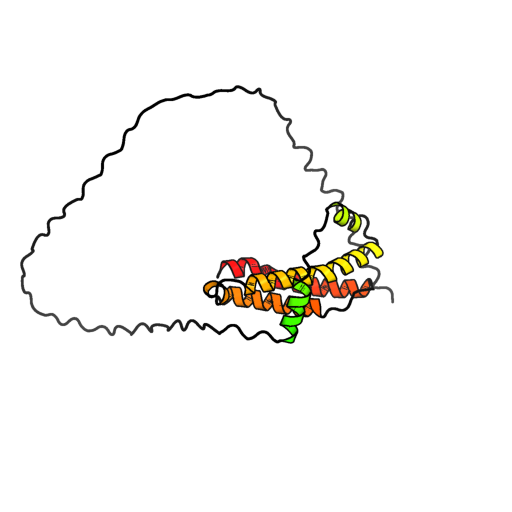54 1.00 96.06 195 ILE A CA 1
ATOM 1531 C C . ILE A 1 195 ? -0.574 8.172 9.396 1.00 96.06 195 ILE A C 1
ATOM 1533 O O . ILE A 1 195 ? -0.280 8.181 8.206 1.00 96.06 195 ILE A O 1
ATOM 1537 N N . SER A 1 196 ? 0.173 8.791 10.313 1.00 96.50 196 SER A N 1
ATOM 1538 C CA . SER A 1 196 ? 1.379 9.564 9.972 1.00 96.50 196 SER A CA 1
ATOM 1539 C C . SER A 1 196 ? 2.436 8.716 9.239 1.00 96.50 196 SER A C 1
ATOM 1541 O O . SER A 1 196 ? 3.022 9.126 8.229 1.00 96.50 196 SER A O 1
ATOM 1543 N N . GLN A 1 197 ? 2.644 7.476 9.692 1.00 95.69 197 GLN A N 1
ATOM 1544 C CA . GLN A 1 197 ? 3.551 6.544 9.017 1.00 95.69 197 GLN A CA 1
ATOM 1545 C C . GLN A 1 197 ? 2.982 6.076 7.667 1.00 95.69 197 GLN A C 1
ATOM 1547 O O . GLN A 1 197 ? 3.714 5.992 6.677 1.00 95.69 197 GLN A O 1
ATOM 1552 N N . LEU A 1 198 ? 1.671 5.828 7.598 1.00 96.19 198 LEU A N 1
ATOM 1553 C CA . LEU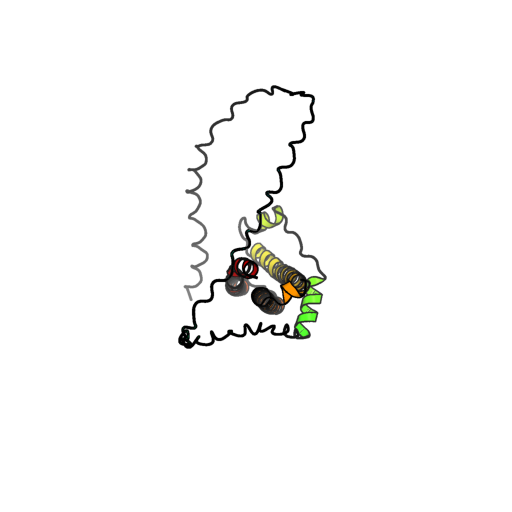 A 1 198 ? 0.986 5.439 6.368 1.00 96.19 198 LEU A CA 1
ATOM 1554 C C . LEU A 1 198 ? 1.038 6.544 5.301 1.00 96.19 198 LEU A C 1
ATOM 1556 O O . LEU A 1 198 ? 1.241 6.238 4.129 1.00 96.19 198 LEU A O 1
ATOM 1560 N N . GLU A 1 199 ? 0.918 7.816 5.683 1.00 96.81 199 GLU A N 1
ATOM 1561 C CA . GLU A 1 199 ? 1.079 8.967 4.783 1.00 96.81 199 GLU A CA 1
ATOM 1562 C C . GLU A 1 199 ? 2.473 8.989 4.151 1.00 96.81 199 GLU A C 1
ATOM 1564 O O . GLU A 1 199 ? 2.606 9.131 2.933 1.00 96.81 199 GLU A O 1
ATOM 1569 N N . THR A 1 200 ? 3.513 8.764 4.958 1.00 95.75 200 THR A N 1
ATOM 1570 C CA . THR A 1 200 ? 4.898 8.671 4.472 1.00 95.75 200 THR A CA 1
ATOM 1571 C C . THR A 1 200 ? 5.057 7.517 3.480 1.00 95.75 200 THR A C 1
ATOM 1573 O O . THR A 1 200 ? 5.688 7.673 2.429 1.00 95.75 200 THR A O 1
ATOM 1576 N N . LEU A 1 201 ? 4.442 6.368 3.769 1.00 95.69 201 LEU A N 1
ATOM 1577 C CA . LEU A 1 201 ? 4.443 5.216 2.872 1.00 95.69 201 LEU A CA 1
ATOM 1578 C C . LEU A 1 201 ? 3.740 5.537 1.547 1.00 95.69 201 LEU A C 1
ATOM 1580 O O . LEU A 1 201 ? 4.307 5.281 0.486 1.00 95.69 201 LEU A O 1
ATOM 1584 N N . VAL A 1 202 ? 2.546 6.134 1.576 1.00 96.25 202 VAL A N 1
ATOM 1585 C CA . VAL A 1 202 ? 1.807 6.522 0.359 1.00 96.25 202 VAL A CA 1
ATOM 1586 C C . VAL A 1 202 ? 2.619 7.514 -0.472 1.00 96.25 202 VAL A C 1
ATOM 1588 O O . VAL A 1 202 ? 2.726 7.355 -1.689 1.00 96.25 202 VAL A O 1
ATOM 1591 N N . GLN A 1 203 ? 3.267 8.480 0.180 1.00 96.00 203 GLN A N 1
ATOM 1592 C CA . GLN A 1 203 ? 4.127 9.447 -0.491 1.00 96.00 203 GLN A CA 1
ATOM 1593 C C . GLN A 1 203 ? 5.337 8.781 -1.165 1.00 96.00 203 GLN A C 1
ATOM 1595 O O . GLN A 1 203 ? 5.716 9.180 -2.268 1.00 96.00 203 GLN A O 1
ATOM 1600 N N . SER A 1 204 ? 5.916 7.736 -0.561 1.00 94.06 204 SER A N 1
ATOM 1601 C CA . SER A 1 204 ? 7.024 6.987 -1.175 1.00 94.06 204 SER A CA 1
ATOM 1602 C C . SER A 1 204 ? 6.635 6.316 -2.503 1.00 94.06 204 SER A C 1
ATOM 1604 O O . SER A 1 204 ? 7.459 6.231 -3.413 1.00 94.06 204 SER A O 1
ATOM 1606 N N . HIS A 1 205 ? 5.362 5.933 -2.653 1.00 95.69 205 HIS A N 1
ATOM 1607 C CA . HIS A 1 205 ? 4.814 5.273 -3.843 1.00 95.69 205 HIS A CA 1
ATOM 1608 C C . HIS A 1 205 ? 4.261 6.243 -4.902 1.00 95.69 205 HIS A C 1
ATOM 1610 O O . HIS A 1 205 ? 3.851 5.815 -5.984 1.00 95.69 205 HIS A O 1
ATOM 1616 N N . ALA A 1 206 ? 4.281 7.557 -4.651 1.00 95.25 206 ALA A N 1
ATOM 1617 C CA . ALA A 1 206 ? 3.741 8.566 -5.570 1.00 95.25 206 ALA A CA 1
ATOM 1618 C C . ALA A 1 206 ? 4.394 8.531 -6.969 1.00 95.25 206 ALA A C 1
ATOM 1620 O O . ALA A 1 206 ? 3.756 8.851 -7.971 1.00 95.25 206 ALA A O 1
ATOM 1621 N N . ASN A 1 207 ? 5.659 8.106 -7.051 1.00 94.19 207 ASN A N 1
ATOM 1622 C CA . ASN A 1 207 ? 6.433 8.054 -8.294 1.00 94.19 207 ASN A CA 1
ATOM 1623 C C . ASN A 1 207 ? 6.467 6.666 -8.956 1.00 94.19 207 ASN A C 1
ATOM 1625 O O . ASN A 1 207 ? 7.232 6.467 -9.905 1.00 94.19 207 ASN A O 1
ATOM 1629 N N . ASP A 1 208 ? 5.658 5.705 -8.509 1.00 95.25 208 ASP A N 1
ATOM 1630 C CA . ASP A 1 208 ? 5.705 4.339 -9.041 1.00 95.25 208 ASP A CA 1
ATOM 1631 C C . ASP A 1 208 ? 5.253 4.265 -10.501 1.00 95.25 208 ASP A C 1
ATOM 1633 O O . ASP A 1 208 ? 5.955 3.692 -11.330 1.00 95.25 208 ASP A O 1
ATOM 1637 N N . ILE A 1 209 ? 4.129 4.898 -10.850 1.00 95.50 209 ILE A N 1
ATOM 1638 C CA . ILE A 1 209 ? 3.602 4.921 -12.226 1.00 95.50 209 ILE A CA 1
ATOM 1639 C C . ILE A 1 209 ? 4.614 5.520 -13.218 1.00 95.50 209 ILE A C 1
ATOM 1641 O O . ILE A 1 209 ? 4.964 4.835 -14.182 1.00 95.50 209 ILE A O 1
ATOM 1645 N N . PRO A 1 210 ? 5.143 6.746 -13.011 1.00 96.25 210 PRO A N 1
ATOM 1646 C CA . PRO A 1 210 ? 6.127 7.302 -13.936 1.00 96.25 210 PRO A CA 1
ATOM 1647 C C . PRO A 1 210 ? 7.445 6.519 -13.936 1.00 96.25 210 PRO A C 1
ATOM 1649 O O . PRO A 1 210 ? 8.171 6.556 -14.925 1.00 96.25 210 PRO A O 1
ATOM 1652 N N . THR A 1 211 ? 7.782 5.806 -12.856 1.00 94.31 211 THR A N 1
ATOM 1653 C CA . THR A 1 211 ? 8.966 4.937 -1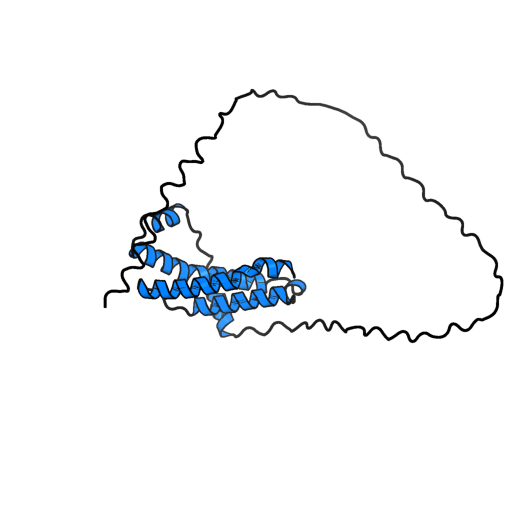2.822 1.00 94.31 211 THR A CA 1
ATOM 1654 C C . THR A 1 211 ? 8.771 3.673 -13.641 1.00 94.31 211 THR A C 1
ATOM 1656 O O . THR A 1 211 ? 9.659 3.337 -14.420 1.00 94.31 211 THR A O 1
ATOM 1659 N N . LEU A 1 212 ? 7.614 3.024 -13.525 1.00 94.25 212 LEU A N 1
ATOM 1660 C CA . LEU A 1 212 ? 7.258 1.868 -14.342 1.00 94.25 212 LEU A CA 1
ATOM 1661 C C . LEU A 1 212 ? 7.193 2.229 -15.828 1.00 94.25 212 LEU A C 1
ATOM 1663 O O . LEU A 1 212 ? 7.695 1.472 -16.641 1.00 94.25 212 LEU A O 1
ATOM 1667 N N . ALA A 1 213 ? 6.661 3.402 -16.184 1.00 94.50 213 ALA A N 1
ATOM 1668 C CA . ALA A 1 213 ? 6.556 3.840 -17.579 1.00 94.50 213 ALA A CA 1
ATOM 1669 C C . ALA A 1 213 ? 7.910 4.076 -18.282 1.00 94.50 213 ALA A C 1
ATOM 1671 O O . ALA A 1 213 ? 7.958 4.143 -19.508 1.00 94.50 213 ALA A O 1
ATOM 1672 N N . ARG A 1 214 ? 9.011 4.231 -17.531 1.00 91.44 214 ARG A N 1
ATOM 1673 C CA . ARG A 1 214 ? 10.364 4.374 -18.100 1.00 91.44 214 ARG A CA 1
ATOM 1674 C C . ARG A 1 214 ? 10.999 3.044 -18.507 1.00 91.44 214 ARG A C 1
ATOM 1676 O O . ARG A 1 214 ? 12.017 3.075 -19.197 1.00 91.44 214 ARG A O 1
ATOM 1683 N N . GLY A 1 215 ? 10.484 1.921 -18.004 1.00 83.44 215 GLY A N 1
ATOM 1684 C CA . GLY A 1 215 ? 11.072 0.596 -18.180 1.00 83.44 215 GLY A CA 1
ATOM 1685 C C . GLY A 1 215 ? 10.333 -0.252 -19.195 1.00 83.44 215 GLY A C 1
ATOM 1686 O O . GLY A 1 215 ? 11.048 -0.935 -19.961 1.00 83.44 215 GLY A O 1
#

Secondary structure (DSSP, 8-state):
--SSTTSTTSSSSS-SSSGGGSSS--PPP-----------------PPPP----------PPP-------------------------PPPPPPPHHHHHHHHHHHTSPPPPPPHHHHHHHHSS--HHHHHHHHHHHHHHHHHHHHHHHHHHHTS-HHHHT-HHHHHHHHHHHHHHHHHHTPPPP-SHHHHHHHHHHHHHHHHHTTTHHHHHTT-

Sequence (215 aa):
MRRSMRIYHRVGVENVEGTRRWLKDADPVHSHAATSVTPQFAGTGHLPPAMSLGRGTFEVFRMSSVLSRPCKLGKVSARQRRSFALHRRPPEPVPSGLTDLLEKHSQRPPTPLTLSTLLSLGRPPTPESVLTSVSYVQAEIPRRLAQRVKSLQALPFIVGTNPYVARVLEAHRNSFLWLATQPPVRTLEENGEFISQLETLVQSHANDIPTLARG

Organism: NCBI:txid5364

pLDDT: mean 73.81, std 22.82, range [34.59, 96.81]

Foldseek 3Di:
DPDPPPPVPPPPPPDPPPPPPPPPPDDDDDDDDDDDDDDDDDDDDDDDDDDDDDDDDDDDDDDDDDDDDPDPPDPPPPPPPPPPPVPLPPQPDDDPVLVVLLVVLQVDDADDDDPVLVVVLVVPNDQVSLLVVQQSCLNHVLSVLSVVLVVLVPDPPVLNSDPLSSVLSVLSSVLSVVSSPDDRDDDPVVVVVVVVVVVVSVVVCPCSVVSSVVD

Radius of gyration: 33.74 Å; chains: 1; bounding box: 86×46×98 Å

InterPro domains:
  IPR018955 Branched-chain alpha-ketoacid dehydrogenase kinase/Pyruvate dehydrogenase kinase, N-terminal [PF10436] (112-215)
  IPR036784 Alpha-ketoacid/pyruvate dehydrogenase kinase, N-terminal domain superfamily [G3DSA:1.20.140.20] (91-215)
  IPR036784 Alpha-ketoacid/pyruvate dehydrogenase kinase, N-terminal domain superfamily [SSF69012] (100-215)
  IPR039028 PDK/BCKDK protein kinase [PTHR11947] (85-215)